Protein AF-A0A9E7DIJ6-F1 (afdb_monomer_lite)

Sequence (195 aa):
MSFNITNKAFNKEFGIIDEEKKKTKKWDKRKQKNILKNQIYDRLTRMLNDGMSTSRNDDKNDLSTTTINKIYSVTTYKTYKKQCYKFAEFLKENYPEIKKMQQVKTEHVNEYLKNLTNQDLSAYSISTSKSAIAKVLRTSSTNFIATAPRTRKSIKRSRYEAKRDKHISEELERKFSKITSSTGLRKKNGSCKRG

InterPro domains:
  IPR004107 Integrase, SAM-like, N-terminal [PF02899] (68-137)
  IPR010998 Integrase/recombinase, N-terminal [G3DSA:1.10.150.130] (63-165)
  IPR044068 Core-binding (CB) domain [PS51900] (63-141)

pLDDT: mean 80.99, std 13.46, range [38.56, 95.94]

Structure (mmCIF, N/CA/C/O backbone):
data_AF-A0A9E7DIJ6-F1
#
_entry.id   AF-A0A9E7DIJ6-F1
#
loop_
_atom_site.group_PDB
_atom_site.id
_atom_site.type_symbol
_atom_site.label_atom_id
_atom_site.label_alt_id
_atom_site.label_comp_id
_atom_site.label_asym_id
_atom_site.label_entity_id
_atom_site.label_seq_id
_atom_site.pdbx_PDB_ins_code
_atom_site.Cartn_x
_atom_site.Cartn_y
_atom_site.Cartn_z
_atom_site.occupancy
_atom_site.B_iso_or_equiv
_atom_site.auth_seq_id
_atom_site.auth_comp_id
_atom_site.auth_asym_id
_atom_site.auth_atom_id
_atom_site.pdbx_PDB_model_num
ATOM 1 N N . MET A 1 1 ? -1.860 53.106 46.448 1.00 38.56 1 MET A N 1
ATOM 2 C CA . MET A 1 1 ? -2.336 53.427 45.085 1.00 38.56 1 MET A CA 1
ATOM 3 C C . MET A 1 1 ? -2.898 52.156 44.466 1.00 38.56 1 MET A C 1
ATOM 5 O O . MET A 1 1 ? -2.130 51.253 44.163 1.00 38.56 1 MET A O 1
ATOM 9 N N . SER A 1 2 ? -4.222 52.036 44.364 1.00 43.66 2 SER A N 1
ATOM 10 C CA . SER A 1 2 ? -4.880 50.923 43.674 1.00 43.66 2 SER A CA 1
ATOM 11 C C . SER A 1 2 ? -4.839 51.183 42.168 1.00 43.66 2 SER A C 1
ATOM 13 O O . SER A 1 2 ? -5.468 52.111 41.664 1.00 43.66 2 SER A O 1
ATOM 15 N N . PHE A 1 3 ? -4.056 50.391 41.437 1.00 50.59 3 PHE A N 1
ATOM 16 C CA . PHE A 1 3 ? -4.069 50.431 39.979 1.00 50.59 3 PHE A CA 1
ATOM 17 C C . PHE A 1 3 ? -5.383 49.815 39.487 1.00 50.59 3 PHE A C 1
ATOM 19 O O . PHE A 1 3 ? -5.550 48.597 39.492 1.00 50.59 3 PHE A O 1
ATOM 26 N N . ASN A 1 4 ? -6.326 50.663 39.070 1.00 56.00 4 ASN A N 1
ATOM 27 C CA . ASN A 1 4 ? -7.521 50.242 38.342 1.00 56.00 4 ASN A CA 1
ATOM 28 C C . ASN A 1 4 ? -7.100 49.756 36.950 1.00 56.00 4 ASN A C 1
ATOM 30 O O . ASN A 1 4 ? -7.091 50.513 35.977 1.00 56.00 4 ASN A O 1
ATOM 34 N N . ILE A 1 5 ? -6.715 48.484 36.860 1.00 59.62 5 ILE A N 1
ATOM 35 C CA . ILE A 1 5 ? -6.498 47.804 35.586 1.00 59.62 5 ILE A CA 1
ATOM 36 C C . ILE A 1 5 ? -7.841 47.822 34.856 1.00 59.62 5 ILE A C 1
ATOM 38 O O . ILE A 1 5 ? -8.811 47.203 35.285 1.00 59.62 5 ILE A O 1
ATOM 42 N N . THR A 1 6 ? -7.925 48.604 33.779 1.00 61.97 6 THR A N 1
ATOM 43 C CA . THR A 1 6 ? -9.162 48.743 33.005 1.00 61.97 6 THR A CA 1
ATOM 44 C C . THR A 1 6 ? -9.673 47.365 32.561 1.00 61.97 6 THR A C 1
ATOM 46 O O . THR A 1 6 ? -8.942 46.595 31.933 1.00 61.97 6 THR A O 1
ATOM 49 N N . ASN A 1 7 ? -10.953 47.069 32.826 1.00 61.66 7 ASN A N 1
ATOM 50 C CA . ASN A 1 7 ? -11.629 45.816 32.435 1.00 61.66 7 ASN A CA 1
ATOM 51 C C . ASN A 1 7 ? -11.454 45.465 30.941 1.00 61.66 7 ASN A C 1
ATOM 53 O O . ASN A 1 7 ? -11.590 44.312 30.541 1.00 61.66 7 ASN A O 1
ATOM 57 N N . LYS A 1 8 ? -11.121 46.451 30.099 1.00 60.06 8 LYS A N 1
ATOM 58 C CA . LYS A 1 8 ? -10.874 46.294 28.661 1.00 60.06 8 LYS A CA 1
ATOM 59 C C . LYS A 1 8 ? -9.594 45.507 28.345 1.00 60.06 8 LYS A C 1
ATOM 61 O O . LYS A 1 8 ? -9.600 44.743 27.384 1.00 60.06 8 LYS A O 1
ATOM 66 N N . ALA A 1 9 ? -8.525 45.667 29.132 1.00 60.56 9 ALA A N 1
ATOM 67 C CA . ALA A 1 9 ? -7.277 44.915 28.955 1.00 60.56 9 ALA A CA 1
ATOM 68 C C . ALA A 1 9 ? -7.441 43.456 29.409 1.00 60.56 9 ALA A C 1
ATOM 70 O O . ALA A 1 9 ? -7.105 42.542 28.660 1.00 60.56 9 ALA A O 1
ATOM 71 N N . PHE A 1 10 ? -8.086 43.253 30.562 1.00 58.91 10 PHE A N 1
ATOM 72 C CA . PHE A 1 10 ? -8.423 41.931 31.095 1.00 58.91 10 PHE A CA 1
ATOM 73 C C . PHE A 1 10 ? -9.324 41.151 30.121 1.00 58.91 10 PHE A C 1
ATOM 75 O O . PHE A 1 10 ? -8.962 40.077 29.658 1.00 58.91 10 PHE A O 1
ATOM 82 N N . ASN A 1 11 ? -10.442 41.728 29.669 1.00 61.28 11 ASN A N 1
ATOM 83 C CA . ASN A 1 11 ? -11.338 41.054 28.719 1.00 61.28 11 ASN A CA 1
ATOM 84 C C . ASN A 1 11 ? -10.671 40.739 27.363 1.00 61.28 11 ASN A C 1
ATOM 86 O O . ASN A 1 11 ? -11.019 39.745 26.723 1.00 61.28 11 ASN A O 1
ATOM 90 N N . LYS A 1 12 ? -9.697 41.550 26.923 1.00 68.25 12 LYS A N 1
ATOM 91 C CA . LYS A 1 12 ? -8.927 41.302 25.695 1.00 68.25 12 LYS A CA 1
ATOM 92 C C . LYS A 1 12 ? -7.960 40.126 25.858 1.00 68.25 12 LYS A C 1
ATOM 94 O O . LYS A 1 12 ? -7.902 39.282 24.968 1.00 68.25 12 LYS A O 1
ATOM 99 N N . GLU A 1 13 ? -7.247 40.038 26.980 1.00 62.16 13 GLU A N 1
ATOM 100 C CA . GLU A 1 13 ? -6.365 38.902 27.286 1.00 62.16 13 GLU A CA 1
ATOM 101 C C . GLU A 1 13 ? -7.151 37.593 27.432 1.00 62.16 13 GLU A C 1
ATOM 103 O O . GLU A 1 13 ? -6.791 36.593 26.812 1.00 62.16 13 GLU A O 1
ATOM 108 N N . PHE A 1 14 ? -8.282 37.603 28.145 1.00 59.69 14 PHE A N 1
ATOM 109 C CA . PHE A 1 14 ? -9.160 36.430 28.253 1.00 59.69 14 PHE A CA 1
ATOM 110 C C . PHE A 1 14 ? -9.744 36.007 26.895 1.00 59.69 14 PHE A C 1
ATOM 112 O O . PHE A 1 14 ? -9.803 34.813 26.600 1.00 59.69 14 PHE A O 1
ATOM 119 N N . GLY A 1 15 ? -10.096 36.964 26.029 1.00 66.31 15 GLY A N 1
ATOM 120 C CA . GLY A 1 15 ? -10.539 36.687 24.660 1.00 66.31 15 GLY A CA 1
ATOM 121 C C . GLY A 1 15 ? -9.463 36.028 23.785 1.00 66.31 15 GLY A C 1
ATOM 122 O O . GLY A 1 15 ? -9.764 35.092 23.043 1.00 66.31 15 GLY A O 1
ATOM 123 N N . ILE A 1 16 ? -8.201 36.457 23.906 1.00 68.75 16 ILE A N 1
ATOM 124 C CA . ILE A 1 16 ? -7.055 35.848 23.205 1.00 68.75 16 ILE A CA 1
ATOM 125 C C . ILE A 1 16 ? -6.817 34.417 23.710 1.00 68.75 16 ILE A C 1
ATOM 127 O O . ILE A 1 16 ? -6.678 33.496 22.902 1.00 68.75 16 ILE A O 1
ATOM 131 N N . ILE A 1 17 ? -6.865 34.203 25.029 1.00 66.56 17 ILE A N 1
ATOM 132 C CA . ILE A 1 17 ? -6.726 32.878 25.653 1.00 66.56 17 ILE A CA 1
ATOM 133 C C . ILE A 1 17 ? -7.844 31.928 25.186 1.00 66.56 17 ILE A C 1
ATOM 135 O O . ILE A 1 17 ? -7.588 30.754 24.907 1.00 66.56 17 ILE A O 1
ATOM 139 N N . ASP A 1 18 ? -9.083 32.405 25.058 1.00 66.38 18 ASP A N 1
ATOM 140 C CA . ASP A 1 18 ? -10.209 31.602 24.570 1.00 66.38 18 ASP A CA 1
ATOM 141 C C . ASP A 1 18 ? -10.124 31.289 23.071 1.00 66.38 18 ASP A C 1
ATOM 143 O O . ASP A 1 18 ? -10.494 30.187 22.644 1.00 66.38 18 ASP A O 1
ATOM 147 N N . GLU A 1 19 ? -9.594 32.203 22.256 1.00 69.38 19 GLU A N 1
ATOM 148 C CA . GLU A 1 19 ? -9.277 31.922 20.856 1.00 69.38 19 GLU A CA 1
ATOM 149 C C . GLU A 1 19 ? -8.151 30.899 20.703 1.00 69.38 19 GLU A C 1
ATOM 151 O O . GLU A 1 19 ? -8.256 29.991 19.871 1.00 69.38 19 GLU A O 1
ATOM 156 N N . GLU A 1 20 ? -7.091 30.996 21.503 1.00 67.81 20 GLU A N 1
ATOM 157 C CA . GLU A 1 20 ? -6.005 30.018 21.525 1.00 67.81 20 GLU A CA 1
ATOM 158 C C . GLU A 1 20 ? -6.503 28.647 21.986 1.00 67.81 20 GLU A C 1
ATOM 160 O O . GLU A 1 20 ? -6.262 27.651 21.301 1.00 67.81 20 GLU A O 1
ATOM 165 N N . LYS A 1 21 ? -7.312 28.583 23.052 1.00 64.44 21 LYS A N 1
ATOM 166 C CA . LYS A 1 21 ? -7.988 27.353 23.506 1.00 64.44 21 LYS A CA 1
ATOM 167 C C . LYS A 1 21 ? -8.936 26.776 22.447 1.00 64.44 21 LYS A C 1
ATOM 169 O O . LYS A 1 21 ? -9.055 25.555 22.316 1.00 64.44 21 LYS A O 1
ATOM 174 N N . LYS A 1 22 ? -9.625 27.614 21.663 1.00 64.25 22 LYS A N 1
ATOM 175 C CA . LYS A 1 22 ? -10.449 27.169 20.520 1.00 64.25 22 LYS A CA 1
ATOM 176 C C . LYS A 1 22 ? -9.584 26.638 19.375 1.00 64.25 22 LYS A C 1
ATOM 178 O O . LYS A 1 22 ? -9.933 25.612 18.780 1.00 64.25 22 LYS A O 1
ATOM 183 N N . LYS A 1 23 ? -8.456 27.291 19.069 1.00 62.97 23 LYS A N 1
ATOM 184 C CA . LYS A 1 23 ? -7.484 26.841 18.059 1.00 62.97 23 LYS A CA 1
ATOM 185 C C . LYS A 1 23 ? -6.881 25.493 18.464 1.00 62.97 23 LYS A C 1
ATOM 187 O O . LYS A 1 23 ? -6.938 24.569 17.654 1.00 62.97 23 LYS A O 1
ATOM 192 N N . THR A 1 24 ? -6.406 25.320 19.698 1.00 65.56 24 THR A N 1
ATOM 193 C CA . THR A 1 24 ? -5.853 24.043 20.197 1.00 65.56 24 THR A CA 1
ATOM 194 C C . THR A 1 24 ? -6.893 22.921 20.170 1.00 65.56 24 THR A C 1
ATOM 196 O O . THR A 1 24 ? -6.657 21.903 19.519 1.00 65.56 24 THR A O 1
ATOM 199 N N . LYS A 1 25 ? -8.116 23.148 20.676 1.00 63.50 25 LYS A N 1
ATOM 200 C CA . LYS A 1 25 ? -9.231 22.179 20.565 1.00 63.50 25 LYS A CA 1
ATOM 201 C C . LYS A 1 25 ? -9.551 21.783 19.114 1.00 63.50 25 LYS A C 1
ATOM 203 O O . LYS A 1 25 ? -9.932 20.639 18.853 1.00 63.50 25 LYS A O 1
ATOM 208 N N . LYS A 1 26 ? -9.413 22.700 18.146 1.00 62.72 26 LYS A N 1
ATOM 209 C CA . LYS A 1 26 ? -9.588 22.417 16.706 1.00 62.72 26 LYS A CA 1
ATOM 210 C C . LYS A 1 26 ? -8.468 21.523 16.161 1.00 62.72 26 LYS A C 1
ATOM 212 O O . LYS A 1 26 ? -8.755 20.615 15.374 1.00 62.72 26 LYS A O 1
ATOM 217 N N . TRP A 1 27 ? -7.221 21.746 16.574 1.00 60.34 27 TRP A N 1
ATOM 218 C CA . TRP A 1 27 ? -6.082 20.886 16.233 1.00 60.34 27 TRP A CA 1
ATOM 219 C C . TRP A 1 27 ? -6.214 19.492 16.857 1.00 60.34 27 TRP A C 1
ATOM 221 O O . TRP A 1 27 ? -6.027 18.501 16.150 1.00 60.34 27 TRP A O 1
ATOM 231 N N . ASP A 1 28 ? -6.663 19.395 18.108 1.00 62.38 28 ASP A N 1
ATOM 232 C 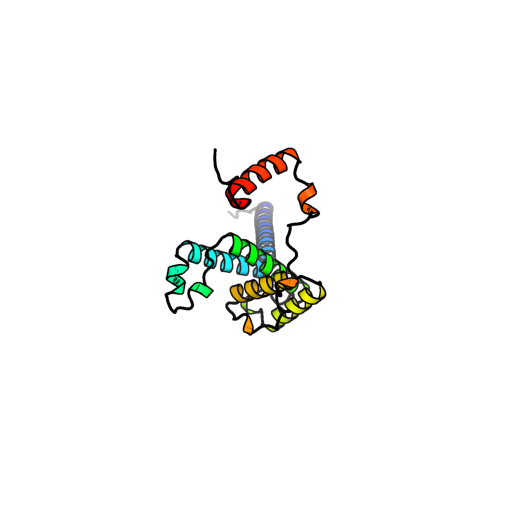CA . ASP A 1 28 ? -6.880 18.120 18.802 1.00 62.38 28 ASP A CA 1
ATOM 233 C C . ASP A 1 28 ? -7.997 17.288 18.162 1.00 62.38 28 ASP A C 1
ATOM 235 O O . ASP A 1 28 ? -7.819 16.094 17.903 1.00 62.38 28 ASP A O 1
ATOM 239 N N . LYS A 1 29 ? -9.120 17.918 17.783 1.00 61.81 29 LYS A N 1
ATOM 240 C CA . LYS A 1 29 ? -10.191 17.253 17.015 1.00 61.81 29 LYS A CA 1
ATOM 241 C C . LYS A 1 29 ? -9.702 16.744 15.653 1.00 61.81 29 LYS A C 1
ATOM 243 O O . LYS A 1 29 ? -10.083 15.652 15.231 1.00 61.81 29 LYS A O 1
ATOM 248 N N . ARG A 1 30 ? -8.840 17.495 14.955 1.00 60.75 30 ARG A N 1
ATOM 249 C CA . ARG A 1 30 ? -8.224 17.053 13.686 1.00 60.75 30 ARG A CA 1
ATOM 250 C C . ARG A 1 30 ? -7.257 15.885 13.893 1.00 60.75 30 ARG A C 1
ATOM 252 O O . ARG A 1 30 ? -7.263 14.953 13.091 1.00 60.75 30 ARG A O 1
ATOM 259 N N . LYS A 1 31 ? -6.479 15.906 14.978 1.00 60.25 31 LYS A N 1
ATOM 260 C CA . LYS A 1 31 ? -5.541 14.841 15.364 1.00 60.25 31 LYS A CA 1
ATOM 261 C C . LYS A 1 31 ? -6.282 13.538 15.693 1.00 60.25 31 LYS A C 1
ATOM 263 O O . LYS A 1 31 ? -5.876 12.476 15.230 1.00 60.25 31 LYS A O 1
ATOM 268 N N . GLN A 1 32 ? -7.428 13.638 16.373 1.00 57.72 32 GLN A N 1
ATOM 269 C CA . GLN A 1 32 ? -8.336 12.521 16.670 1.00 57.72 32 GLN A CA 1
ATOM 270 C C . GLN A 1 32 ? -8.981 11.901 15.411 1.00 57.72 32 GLN A C 1
ATOM 272 O O . GLN A 1 32 ? -9.189 10.692 15.346 1.00 57.72 32 GLN A O 1
ATOM 277 N N . LYS A 1 33 ? -9.258 12.700 14.371 1.00 59.22 33 LYS A N 1
ATOM 278 C CA . LYS A 1 33 ? -9.918 12.237 13.133 1.00 59.22 33 LYS A CA 1
ATOM 279 C C . LYS A 1 33 ? -9.047 11.311 12.266 1.00 59.22 33 LYS A C 1
ATOM 281 O O . LYS A 1 33 ? -9.590 10.549 11.472 1.00 59.22 33 LYS A O 1
ATOM 286 N N . ASN A 1 34 ? -7.721 11.359 12.420 1.00 62.34 34 ASN A N 1
ATOM 287 C CA . ASN A 1 34 ? -6.761 10.622 11.586 1.00 62.34 34 ASN A CA 1
ATOM 288 C C . ASN A 1 34 ? -5.916 9.601 12.367 1.00 62.34 34 ASN A C 1
ATOM 290 O O . ASN A 1 34 ? -4.888 9.161 11.856 1.00 62.34 34 ASN A O 1
ATOM 294 N N . ILE A 1 35 ? -6.330 9.201 13.576 1.00 81.19 35 ILE A N 1
ATOM 295 C CA . ILE A 1 35 ? -5.520 8.330 14.448 1.00 81.19 35 ILE A CA 1
ATOM 296 C C . ILE A 1 35 ? -5.099 7.050 13.716 1.00 81.19 35 ILE A C 1
ATOM 298 O O . ILE A 1 35 ? -3.908 6.756 13.647 1.00 81.19 35 ILE A O 1
ATOM 302 N N . LEU A 1 36 ? -6.043 6.334 13.097 1.00 86.81 36 LEU A N 1
ATOM 303 C CA . LEU A 1 36 ? -5.749 5.045 12.470 1.00 86.81 36 LEU A CA 1
ATOM 304 C C . LEU A 1 36 ? -4.834 5.175 11.239 1.00 86.81 36 LEU A C 1
ATOM 306 O O . LEU A 1 36 ? -3.840 4.462 11.123 1.00 86.81 36 LEU A O 1
ATOM 310 N N . LYS A 1 37 ? -5.121 6.123 10.334 1.00 90.12 37 LYS A N 1
ATOM 311 C CA . LYS A 1 37 ? -4.296 6.363 9.134 1.00 90.12 37 LYS A CA 1
ATOM 312 C C . LYS A 1 37 ? -2.879 6.821 9.488 1.00 90.12 37 LYS A C 1
ATOM 314 O O . LYS A 1 37 ? -1.931 6.398 8.824 1.00 90.12 37 LYS A O 1
ATOM 319 N N . ASN A 1 38 ? -2.738 7.646 10.526 1.00 89.56 38 ASN A N 1
ATOM 320 C CA . ASN A 1 38 ? -1.442 8.114 11.011 1.00 89.56 38 ASN A CA 1
ATOM 321 C C . ASN A 1 38 ? -0.651 6.968 11.650 1.00 89.56 38 ASN A C 1
ATOM 323 O O . ASN A 1 38 ? 0.496 6.758 11.281 1.00 89.56 38 ASN A O 1
ATOM 327 N N . GLN A 1 39 ? -1.279 6.142 12.495 1.00 91.44 39 GLN A N 1
ATOM 328 C CA . GLN A 1 39 ? -0.623 4.963 13.077 1.00 91.44 39 GLN A CA 1
ATOM 329 C C . GLN A 1 39 ? -0.132 3.979 12.003 1.00 91.44 39 GLN A C 1
ATOM 331 O O . GLN A 1 39 ? 0.992 3.479 12.077 1.00 91.44 39 GLN A O 1
ATOM 336 N N . ILE A 1 40 ? -0.946 3.738 10.970 1.00 92.75 40 ILE A N 1
ATOM 337 C CA . ILE A 1 40 ? -0.561 2.917 9.814 1.00 92.75 40 ILE A CA 1
ATOM 338 C C . ILE A 1 40 ? 0.628 3.547 9.080 1.00 92.75 40 ILE A C 1
ATOM 340 O O . ILE A 1 40 ? 1.567 2.839 8.713 1.00 92.75 40 ILE A O 1
ATOM 344 N N . TYR A 1 41 ? 0.591 4.864 8.854 1.00 93.25 41 TYR A N 1
ATOM 345 C CA . TYR A 1 41 ? 1.669 5.597 8.196 1.00 93.25 41 TYR A CA 1
ATOM 346 C C . TYR A 1 41 ? 2.978 5.496 8.978 1.00 93.25 41 TYR A C 1
ATOM 348 O O . TYR A 1 41 ? 3.991 5.117 8.393 1.00 93.25 41 TYR A O 1
ATOM 356 N N . ASP A 1 42 ? 2.950 5.765 10.280 1.00 92.88 42 ASP A N 1
ATOM 357 C CA . ASP A 1 42 ? 4.128 5.724 11.143 1.00 92.88 42 ASP A CA 1
ATOM 358 C C . ASP A 1 42 ? 4.731 4.321 11.162 1.00 92.88 42 ASP A C 1
ATOM 360 O O . ASP A 1 42 ? 5.936 4.155 10.971 1.00 92.88 42 ASP A O 1
ATOM 364 N N . ARG A 1 43 ? 3.892 3.285 11.303 1.00 93.31 43 ARG A N 1
ATOM 365 C CA . ARG A 1 43 ? 4.350 1.892 11.289 1.00 93.31 43 ARG A CA 1
ATOM 366 C C . ARG A 1 43 ? 4.976 1.525 9.946 1.00 93.31 43 ARG A C 1
ATOM 368 O O . ARG A 1 43 ? 6.103 1.047 9.932 1.00 93.31 43 ARG A O 1
ATOM 375 N N . LEU A 1 44 ? 4.295 1.767 8.825 1.00 94.06 44 LEU A N 1
ATOM 376 C CA . LEU A 1 44 ? 4.831 1.443 7.497 1.00 94.06 44 LEU A CA 1
ATOM 377 C C . LEU A 1 44 ? 6.111 2.221 7.173 1.00 94.06 44 LEU A C 1
ATOM 379 O O . LEU A 1 44 ? 6.985 1.689 6.494 1.00 94.06 44 LEU A O 1
ATOM 383 N N . THR A 1 45 ? 6.215 3.467 7.636 1.00 94.62 45 THR A N 1
ATOM 384 C CA . THR A 1 45 ? 7.387 4.318 7.398 1.00 94.62 45 THR A CA 1
ATOM 385 C C . THR A 1 45 ? 8.583 3.838 8.216 1.00 94.62 45 THR A C 1
ATOM 387 O O . THR A 1 45 ? 9.669 3.727 7.660 1.00 94.62 45 THR A O 1
ATOM 390 N N . ARG A 1 46 ? 8.383 3.433 9.479 1.00 94.00 46 ARG A N 1
ATOM 391 C CA . ARG A 1 46 ? 9.429 2.766 10.277 1.00 94.00 46 ARG A CA 1
ATOM 392 C C . ARG A 1 46 ? 9.930 1.498 9.590 1.00 94.00 46 ARG A C 1
ATOM 394 O O . ARG A 1 46 ? 11.114 1.392 9.314 1.00 94.00 46 ARG A O 1
ATOM 401 N N . MET A 1 47 ? 9.018 0.615 9.173 1.00 93.88 47 MET A N 1
ATOM 402 C CA . MET A 1 47 ? 9.387 -0.621 8.467 1.00 93.88 47 MET A CA 1
ATOM 403 C C . MET A 1 47 ? 10.147 -0.360 7.160 1.00 93.88 47 MET A C 1
ATOM 405 O O . MET A 1 47 ? 10.979 -1.176 6.763 1.00 93.88 47 MET A O 1
ATOM 409 N N . LEU A 1 48 ? 9.823 0.729 6.45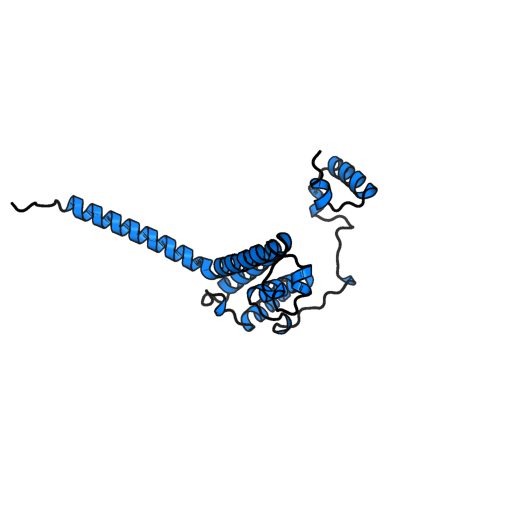4 1.00 95.00 48 LEU A N 1
ATOM 410 C CA . LEU A 1 48 ? 10.549 1.137 5.254 1.00 95.00 48 LEU A CA 1
ATOM 411 C C . LEU A 1 48 ? 11.959 1.608 5.610 1.00 95.00 48 LEU A C 1
ATOM 413 O O . LEU A 1 48 ? 12.902 1.158 4.979 1.00 95.00 48 LEU A O 1
ATOM 417 N N . ASN A 1 49 ? 12.110 2.470 6.612 1.00 93.50 49 ASN A N 1
ATOM 418 C CA . ASN A 1 49 ? 13.422 2.962 7.032 1.00 93.50 49 ASN A CA 1
ATOM 419 C C . ASN A 1 49 ? 14.321 1.807 7.502 1.00 93.50 49 ASN A C 1
ATOM 421 O O . ASN A 1 49 ? 15.444 1.683 7.023 1.00 93.50 49 ASN A O 1
ATOM 425 N N . ASP A 1 50 ? 13.781 0.904 8.326 1.00 91.25 50 ASP A N 1
ATOM 426 C CA . ASP A 1 50 ? 14.483 -0.285 8.826 1.00 91.25 50 ASP A CA 1
ATOM 427 C C . ASP A 1 50 ? 14.851 -1.267 7.700 1.00 91.25 50 ASP A C 1
ATOM 429 O O . ASP A 1 50 ? 15.855 -1.972 7.764 1.00 91.25 50 ASP A O 1
ATOM 433 N N . GLY A 1 51 ? 14.017 -1.347 6.659 1.00 90.19 51 GLY A N 1
ATOM 434 C CA . GLY A 1 51 ? 14.272 -2.188 5.491 1.00 90.19 51 GLY A CA 1
ATOM 435 C C . GLY A 1 51 ? 15.192 -1.546 4.454 1.00 90.19 51 GLY A C 1
ATOM 436 O O . GLY A 1 51 ? 15.764 -2.258 3.644 1.00 90.19 51 GLY A O 1
ATOM 437 N N . MET A 1 52 ? 15.334 -0.221 4.438 1.00 90.44 52 MET A N 1
ATOM 438 C CA . MET A 1 52 ? 16.249 0.477 3.527 1.00 90.44 52 MET A CA 1
ATOM 439 C C . MET A 1 52 ? 17.676 0.536 4.079 1.00 90.44 52 MET A C 1
ATOM 441 O O . MET A 1 52 ? 18.608 0.699 3.298 1.00 90.44 52 MET A O 1
ATOM 445 N N . SER A 1 53 ? 17.855 0.386 5.395 1.00 86.88 53 SER A N 1
ATOM 446 C CA . SER A 1 53 ? 19.171 0.322 6.040 1.00 86.88 53 SER A CA 1
ATOM 447 C C . SER A 1 53 ? 19.837 -1.053 5.953 1.00 86.88 53 SER A C 1
ATOM 449 O O . SER A 1 53 ? 21.016 -1.174 6.266 1.00 86.88 53 SER A O 1
ATOM 451 N N . THR A 1 54 ? 19.102 -2.091 5.544 1.00 86.00 54 THR A N 1
ATOM 452 C CA . THR A 1 54 ? 19.578 -3.480 5.556 1.00 86.00 54 THR A CA 1
ATOM 453 C C . THR A 1 54 ? 19.282 -4.200 4.245 1.00 86.00 54 THR A C 1
ATOM 455 O O . THR A 1 54 ? 18.312 -3.908 3.542 1.00 86.00 54 THR A O 1
ATOM 458 N N . SER A 1 55 ? 20.137 -5.160 3.894 1.00 85.88 55 SER A N 1
ATOM 459 C CA . SER A 1 55 ? 19.930 -6.013 2.727 1.00 85.88 55 SER A CA 1
ATOM 460 C C . SER A 1 55 ? 18.882 -7.079 3.032 1.00 85.88 55 SER A C 1
ATOM 462 O O . SER A 1 55 ? 18.917 -7.767 4.050 1.00 85.88 55 SER A O 1
ATOM 464 N N . ARG A 1 56 ? 17.950 -7.267 2.092 1.00 85.00 56 ARG A N 1
ATOM 465 C CA . ARG A 1 56 ? 16.927 -8.315 2.190 1.00 85.00 56 ARG A CA 1
ATOM 466 C C . ARG A 1 56 ? 17.525 -9.721 2.225 1.00 85.00 56 ARG A C 1
ATOM 468 O O . ARG A 1 56 ? 16.879 -10.625 2.746 1.00 85.00 56 ARG A O 1
ATOM 475 N N . ASN A 1 57 ? 18.657 -9.927 1.559 1.00 85.31 57 ASN A N 1
ATOM 476 C CA . ASN A 1 57 ? 19.258 -11.254 1.466 1.00 85.31 57 ASN A CA 1
ATOM 477 C C . ASN A 1 57 ? 19.830 -11.671 2.820 1.00 85.31 57 ASN A C 1
ATOM 479 O O . ASN A 1 57 ? 19.585 -12.790 3.250 1.00 85.31 57 ASN A O 1
ATOM 483 N N . ASP A 1 58 ? 20.472 -10.738 3.508 1.00 84.44 58 ASP A N 1
ATOM 484 C CA . ASP A 1 58 ? 21.083 -10.952 4.815 1.00 84.44 58 ASP A CA 1
ATOM 485 C C . ASP A 1 58 ? 19.983 -11.286 5.836 1.00 84.44 58 ASP A C 1
ATOM 487 O O . ASP A 1 58 ? 19.980 -12.360 6.431 1.00 84.44 58 ASP A O 1
ATOM 491 N N . ASP A 1 59 ? 18.927 -10.467 5.878 1.00 84.12 59 ASP A N 1
ATOM 492 C CA . ASP A 1 59 ? 17.775 -10.670 6.769 1.00 84.12 59 ASP A CA 1
ATOM 493 C C . ASP A 1 59 ? 16.960 -11.949 6.492 1.00 84.12 59 ASP A C 1
ATOM 495 O O . ASP A 1 59 ? 16.114 -12.323 7.303 1.00 84.12 59 ASP A O 1
ATOM 499 N N . LYS A 1 60 ? 17.107 -12.570 5.314 1.00 82.25 60 LYS A N 1
ATOM 500 C CA . LYS A 1 60 ? 16.461 -13.857 5.003 1.00 82.25 60 LYS A CA 1
ATOM 501 C C . LYS A 1 60 ? 17.241 -15.041 5.561 1.00 82.25 60 LYS A C 1
ATOM 503 O O . LYS A 1 60 ? 16.630 -16.079 5.800 1.00 82.25 60 LYS A O 1
ATOM 508 N N . ASN A 1 61 ? 18.559 -14.901 5.646 1.00 80.44 61 ASN A N 1
ATOM 509 C CA . ASN A 1 61 ? 19.457 -15.955 6.098 1.00 80.44 61 ASN A CA 1
ATOM 510 C C . ASN A 1 61 ? 19.499 -16.005 7.625 1.00 80.44 61 ASN A C 1
ATOM 512 O O . ASN A 1 61 ? 19.636 -17.082 8.199 1.00 80.44 61 ASN A O 1
ATOM 516 N N . ASP A 1 62 ? 19.283 -14.863 8.275 1.00 75.88 62 ASP A N 1
ATOM 517 C CA . ASP A 1 62 ? 18.987 -14.827 9.696 1.00 75.88 62 ASP A CA 1
ATOM 518 C C . ASP A 1 62 ? 17.620 -15.483 9.928 1.00 75.88 62 ASP A C 1
ATOM 520 O O . ASP A 1 62 ? 16.586 -14.964 9.508 1.00 75.88 62 ASP A O 1
ATOM 524 N N . LEU A 1 63 ? 17.593 -16.614 10.642 1.00 63.41 63 LEU A N 1
ATOM 525 C CA . LEU A 1 63 ? 16.391 -17.392 11.014 1.00 63.41 63 LEU A CA 1
ATOM 526 C C . LEU A 1 63 ? 15.338 -16.597 11.828 1.00 63.41 63 LEU A C 1
ATOM 528 O O . LEU A 1 63 ? 14.320 -17.130 12.268 1.00 63.41 63 LEU A O 1
ATOM 532 N N . SER A 1 64 ? 15.599 -15.313 12.049 1.00 58.91 64 SER A N 1
ATOM 533 C CA . SER A 1 64 ? 14.793 -14.360 12.782 1.00 58.91 64 SER A CA 1
ATOM 534 C C . SER A 1 64 ? 13.610 -13.841 11.951 1.00 58.91 64 SER A C 1
ATOM 536 O O . SER A 1 64 ? 13.692 -13.570 10.753 1.00 58.91 64 SER A O 1
ATOM 538 N N . THR A 1 65 ? 12.507 -13.557 12.646 1.00 62.56 65 THR A N 1
ATOM 539 C CA . THR A 1 65 ? 11.296 -12.808 12.236 1.00 62.56 65 THR A CA 1
ATOM 540 C C . THR A 1 65 ? 11.584 -11.394 11.658 1.00 62.56 65 THR A C 1
ATOM 542 O O . THR A 1 65 ? 10.673 -10.589 11.446 1.00 62.56 65 THR A O 1
ATOM 545 N N . THR A 1 66 ? 12.841 -11.054 11.361 1.00 68.06 66 THR A N 1
ATOM 546 C CA . THR A 1 66 ? 13.326 -9.754 10.879 1.00 68.06 66 THR A CA 1
ATOM 547 C C . THR A 1 66 ? 12.596 -9.291 9.617 1.00 68.06 66 THR A C 1
ATOM 549 O O . THR A 1 66 ? 12.148 -8.143 9.538 1.00 68.06 66 THR A O 1
ATOM 552 N N . THR A 1 67 ? 12.358 -10.192 8.658 1.00 77.50 67 THR A N 1
ATOM 553 C CA . THR A 1 67 ? 11.694 -9.830 7.392 1.00 77.50 67 THR A CA 1
ATOM 554 C C . THR A 1 67 ? 10.237 -9.401 7.572 1.00 77.50 67 THR A C 1
ATOM 556 O O . THR A 1 67 ? 9.722 -8.601 6.782 1.00 77.50 67 THR A O 1
ATOM 559 N N . ILE A 1 68 ? 9.547 -9.876 8.618 1.00 83.12 68 ILE A N 1
ATOM 560 C CA . ILE A 1 68 ? 8.161 -9.488 8.920 1.00 83.12 68 ILE A CA 1
ATOM 561 C C . ILE A 1 68 ? 8.103 -8.014 9.324 1.00 83.12 68 ILE A C 1
ATOM 563 O O . ILE A 1 68 ? 7.177 -7.315 8.904 1.00 83.12 68 ILE A O 1
ATOM 567 N N . ASN A 1 69 ? 9.131 -7.506 9.997 1.00 87.50 69 ASN A N 1
ATOM 568 C CA . ASN A 1 69 ? 9.180 -6.132 10.489 1.00 87.50 69 ASN A CA 1
ATOM 569 C C . ASN A 1 69 ? 9.770 -5.118 9.496 1.00 87.50 69 ASN A C 1
ATOM 571 O O . ASN A 1 69 ? 9.766 -3.931 9.793 1.00 87.50 69 ASN A O 1
ATOM 575 N N . LYS A 1 70 ? 10.194 -5.543 8.299 1.00 91.38 70 LYS A N 1
ATOM 576 C CA . LYS A 1 70 ? 10.859 -4.667 7.319 1.00 91.38 70 LYS A CA 1
ATOM 577 C C . LYS A 1 70 ? 10.148 -4.599 5.964 1.00 91.38 70 LYS A C 1
ATOM 579 O O . LYS A 1 70 ? 9.422 -5.521 5.559 1.00 91.38 70 LYS A O 1
ATOM 584 N N . ILE A 1 71 ? 10.345 -3.485 5.255 1.00 93.12 71 ILE A N 1
ATOM 585 C CA . ILE A 1 71 ? 9.939 -3.255 3.862 1.00 93.12 71 ILE A CA 1
ATOM 586 C C . ILE A 1 71 ? 11.144 -2.716 3.083 1.00 93.12 71 ILE A C 1
ATOM 588 O O . ILE A 1 71 ? 11.549 -1.580 3.262 1.00 93.12 71 ILE A O 1
ATOM 592 N N . TYR A 1 72 ? 11.648 -3.503 2.137 1.00 92.06 72 TYR A N 1
ATOM 593 C CA . TYR A 1 72 ? 12.875 -3.198 1.380 1.00 92.06 72 TYR A CA 1
ATOM 594 C C . TYR A 1 72 ? 12.642 -2.398 0.091 1.00 92.06 72 TYR A C 1
ATOM 596 O O . TYR A 1 72 ? 13.499 -2.334 -0.785 1.00 92.06 72 TYR A O 1
ATOM 604 N N . SER A 1 73 ? 11.425 -1.900 -0.136 1.00 92.62 73 SER A N 1
ATOM 605 C CA . SER A 1 73 ? 11.100 -1.257 -1.406 1.00 92.62 73 SER A CA 1
ATOM 606 C C . SER A 1 73 ? 10.026 -0.196 -1.273 1.00 92.62 73 SER A C 1
ATOM 608 O O . SER A 1 73 ? 8.900 -0.461 -0.842 1.00 92.62 73 SER A O 1
ATOM 610 N N . VAL A 1 74 ? 10.346 0.990 -1.788 1.00 93.12 74 VAL A N 1
ATOM 611 C CA . VAL A 1 74 ? 9.438 2.139 -1.855 1.00 93.12 74 VAL A CA 1
ATOM 612 C C . VAL A 1 74 ? 8.158 1.812 -2.633 1.00 93.12 74 VAL A C 1
ATOM 614 O O . VAL A 1 74 ? 7.076 2.279 -2.278 1.00 93.12 74 VAL A O 1
ATOM 617 N N . THR A 1 75 ? 8.226 0.987 -3.684 1.00 92.69 75 THR A N 1
ATOM 618 C CA . THR A 1 75 ? 7.026 0.602 -4.451 1.00 92.69 75 THR A CA 1
ATOM 619 C C . THR A 1 75 ? 6.104 -0.309 -3.642 1.00 92.69 75 THR A C 1
ATOM 621 O O . THR A 1 75 ? 4.880 -0.159 -3.704 1.00 92.69 75 THR A O 1
ATOM 624 N N . THR A 1 76 ? 6.681 -1.209 -2.842 1.00 94.06 76 THR A N 1
ATOM 625 C CA . THR A 1 76 ? 5.928 -2.081 -1.929 1.00 94.06 76 THR A CA 1
ATOM 626 C C . THR A 1 76 ? 5.270 -1.247 -0.835 1.00 94.06 76 THR A C 1
ATOM 628 O O . THR A 1 76 ? 4.065 -1.367 -0.628 1.00 94.06 76 THR A O 1
ATOM 631 N N . TYR A 1 77 ? 6.015 -0.314 -0.233 1.00 95.62 77 TYR A N 1
ATOM 632 C CA . TYR A 1 77 ? 5.485 0.652 0.732 1.00 95.62 77 TYR A CA 1
ATOM 633 C C . TYR A 1 77 ? 4.287 1.432 0.172 1.00 95.62 77 TYR A C 1
ATOM 635 O O . TYR A 1 77 ? 3.221 1.445 0.785 1.00 95.62 77 TYR A O 1
ATOM 643 N N . LYS A 1 78 ? 4.419 2.027 -1.023 1.00 95.75 78 LYS A N 1
ATOM 644 C CA . LYS A 1 78 ? 3.335 2.797 -1.662 1.00 95.75 78 LYS A CA 1
ATOM 645 C C . LYS A 1 78 ? 2.082 1.946 -1.877 1.00 95.75 78 LYS A C 1
ATOM 647 O O . LYS A 1 78 ? 0.970 2.404 -1.617 1.00 95.75 78 LYS A O 1
ATOM 652 N N . THR A 1 79 ? 2.266 0.704 -2.323 1.00 95.75 79 THR A N 1
ATOM 653 C CA . THR A 1 79 ? 1.163 -0.238 -2.547 1.00 95.75 79 THR A CA 1
ATOM 654 C C . THR A 1 79 ? 0.467 -0.576 -1.232 1.00 95.75 79 THR A C 1
ATOM 656 O O . THR A 1 79 ? -0.754 -0.464 -1.140 1.00 95.75 79 THR A O 1
ATOM 659 N N . TYR A 1 80 ? 1.231 -0.928 -0.198 1.00 95.94 80 TYR A N 1
ATOM 660 C CA . TYR A 1 80 ? 0.683 -1.310 1.103 1.00 95.94 80 TYR A CA 1
ATOM 661 C C . TYR A 1 80 ? -0.010 -0.139 1.792 1.00 95.94 80 TYR A C 1
ATOM 663 O O . TYR A 1 80 ? -1.131 -0.305 2.268 1.00 95.94 80 TYR A O 1
ATOM 671 N N . LYS A 1 81 ? 0.581 1.061 1.747 1.00 95.62 81 LYS A N 1
ATOM 672 C CA . LYS A 1 81 ? -0.033 2.298 2.243 1.00 95.62 81 LYS A CA 1
ATOM 673 C C . LYS A 1 81 ? -1.411 2.518 1.625 1.00 95.62 81 LYS A C 1
ATOM 675 O O . LYS A 1 81 ? -2.376 2.728 2.351 1.00 95.62 81 LYS A O 1
ATOM 680 N N . LYS A 1 82 ? -1.523 2.401 0.296 1.00 95.81 82 LYS A N 1
ATOM 681 C CA . LYS A 1 82 ? -2.800 2.567 -0.413 1.00 95.81 82 LYS A CA 1
ATOM 682 C C . LYS A 1 82 ? -3.849 1.552 0.045 1.00 95.81 82 LYS A C 1
ATOM 684 O O . LYS A 1 82 ? -4.977 1.948 0.315 1.00 95.81 82 LYS A O 1
ATOM 689 N N . GLN A 1 83 ? -3.494 0.269 0.150 1.00 95.94 83 GLN A N 1
ATOM 690 C CA . GLN A 1 83 ? -4.459 -0.754 0.573 1.00 95.94 83 GLN A CA 1
ATOM 691 C C . GLN A 1 83 ? -4.891 -0.584 2.031 1.00 95.94 83 GLN A C 1
ATOM 693 O O . GLN A 1 83 ? -6.073 -0.703 2.340 1.00 95.94 83 GLN A O 1
ATOM 698 N N . CYS A 1 84 ? -3.959 -0.241 2.920 1.00 95.06 84 CYS A N 1
ATOM 699 C CA . CYS A 1 84 ? -4.279 -0.020 4.327 1.00 95.06 84 CYS A CA 1
ATOM 700 C C . CYS A 1 84 ? -5.124 1.243 4.533 1.00 95.06 84 CYS A C 1
ATOM 702 O O . CYS A 1 84 ? -5.940 1.291 5.444 1.00 95.06 84 CYS A O 1
ATOM 704 N N . TYR A 1 85 ? -4.969 2.260 3.682 1.00 94.19 85 TYR A N 1
ATOM 705 C CA . TYR A 1 85 ? -5.804 3.461 3.738 1.00 94.19 85 TYR A CA 1
ATOM 706 C C . TYR A 1 85 ? -7.244 3.186 3.322 1.00 94.19 85 TYR A C 1
ATOM 708 O O . TYR A 1 85 ? -8.144 3.669 4.000 1.00 94.19 85 TYR A O 1
ATOM 716 N N . LYS A 1 86 ? -7.453 2.368 2.283 1.00 94.25 86 LYS A N 1
ATOM 717 C CA . LYS A 1 86 ? -8.793 1.893 1.911 1.00 94.25 86 LYS A CA 1
ATOM 718 C C . LYS A 1 86 ? -9.450 1.113 3.048 1.00 94.25 86 LYS A C 1
ATOM 720 O O . LYS A 1 86 ? -10.606 1.342 3.369 1.00 94.25 86 LYS A O 1
ATOM 725 N N . PHE A 1 87 ? -8.683 0.244 3.704 1.00 94.56 87 PHE A N 1
ATOM 726 C CA . PHE A 1 87 ? -9.164 -0.480 4.876 1.00 94.56 87 PHE A CA 1
ATOM 727 C C . PHE A 1 87 ? -9.521 0.460 6.039 1.00 94.56 87 PHE A C 1
ATOM 729 O O . PHE A 1 87 ? -10.569 0.311 6.654 1.00 94.56 87 PHE A O 1
ATOM 736 N N . ALA A 1 88 ? -8.692 1.469 6.314 1.00 92.75 88 ALA A N 1
ATOM 737 C CA . ALA A 1 88 ? -8.978 2.459 7.351 1.00 92.75 88 ALA A CA 1
ATOM 738 C C . ALA A 1 88 ? -10.210 3.328 7.032 1.00 92.75 88 ALA A C 1
ATOM 740 O O . ALA A 1 88 ? -10.892 3.770 7.952 1.00 92.75 88 ALA A O 1
ATOM 741 N N . GLU A 1 89 ? -10.489 3.594 5.754 1.00 92.00 89 GLU A N 1
ATOM 742 C CA . GLU A 1 89 ? -11.724 4.259 5.315 1.00 92.00 89 GLU A CA 1
ATOM 743 C C . GLU A 1 89 ? -12.942 3.372 5.560 1.00 92.00 89 GLU A C 1
ATOM 745 O O . GLU A 1 89 ? -13.877 3.817 6.216 1.00 92.00 89 GLU A O 1
ATOM 750 N N . PHE A 1 90 ? -12.870 2.099 5.167 1.00 92.94 90 PHE A N 1
ATOM 751 C CA . PHE A 1 90 ? -13.926 1.125 5.436 1.00 92.94 90 PHE A CA 1
ATOM 752 C C . PHE A 1 90 ? -14.234 0.981 6.934 1.00 92.94 90 PHE A C 1
ATOM 754 O O . PHE A 1 90 ? -15.397 0.993 7.331 1.00 92.94 90 PHE A O 1
ATOM 761 N N . LEU A 1 91 ? -13.205 0.885 7.784 1.00 92.06 91 LEU A N 1
ATOM 762 C CA . LEU A 1 91 ? -13.400 0.815 9.236 1.00 92.06 91 LEU A CA 1
ATOM 763 C C . LEU A 1 91 ? -14.067 2.074 9.782 1.00 92.06 91 LEU A C 1
ATOM 765 O O . LEU A 1 91 ? -14.912 1.987 10.658 1.00 92.06 91 LEU A O 1
ATOM 769 N N . LYS A 1 92 ? -13.714 3.245 9.253 1.00 89.62 92 LYS A N 1
ATOM 770 C CA . LYS A 1 92 ? -14.308 4.508 9.688 1.00 89.62 92 LYS A CA 1
ATOM 771 C C . LYS A 1 92 ? -15.795 4.612 9.329 1.00 89.62 92 LYS A C 1
ATOM 773 O O . LYS A 1 92 ? -16.524 5.292 10.043 1.00 89.62 92 LYS A O 1
ATOM 778 N N . GLU A 1 93 ? -16.215 3.997 8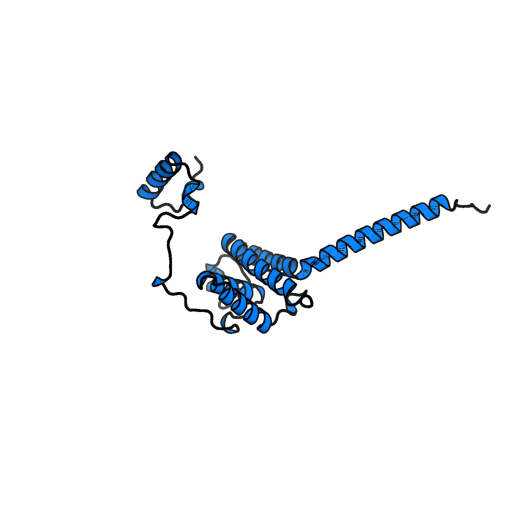.226 1.00 90.38 93 GLU A N 1
ATOM 779 C CA . GLU A 1 93 ? -17.609 3.997 7.768 1.00 90.38 93 GLU A CA 1
ATOM 780 C C . GLU A 1 93 ? -18.480 3.005 8.546 1.00 90.38 93 GLU A C 1
ATOM 782 O O . GLU A 1 93 ? -19.600 3.351 8.901 1.00 90.38 93 GLU A O 1
ATOM 787 N N . ASN A 1 94 ? -17.963 1.810 8.850 1.00 90.12 94 ASN A N 1
ATOM 788 C CA . ASN A 1 94 ? -18.747 0.742 9.486 1.00 90.12 94 ASN A CA 1
ATOM 789 C C . ASN A 1 94 ? -18.592 0.689 11.014 1.00 90.12 94 ASN A C 1
ATOM 791 O O . ASN A 1 94 ? -19.543 0.348 11.705 1.00 90.12 94 ASN A O 1
ATOM 795 N N . TYR A 1 95 ? -17.410 1.038 11.533 1.00 87.94 95 TYR A N 1
ATOM 796 C CA . TYR A 1 95 ? -17.032 0.885 12.944 1.00 87.94 95 TYR A CA 1
ATOM 797 C C . TYR A 1 95 ? -16.328 2.145 13.480 1.00 87.94 95 TYR A C 1
ATOM 799 O O . TYR A 1 95 ? -15.106 2.151 13.701 1.00 87.94 95 TYR A O 1
ATOM 807 N N . PRO A 1 96 ? -17.060 3.255 13.688 1.00 83.50 96 PRO A N 1
ATOM 808 C CA . PRO A 1 96 ? -16.481 4.523 14.139 1.00 83.50 96 PRO A CA 1
ATOM 809 C C . PRO A 1 96 ? -15.825 4.450 15.534 1.00 83.50 96 PRO A C 1
ATOM 811 O O . PRO A 1 96 ? -15.011 5.315 15.887 1.00 83.50 96 PRO A O 1
ATOM 814 N N . GLU A 1 97 ? -16.144 3.428 16.330 1.00 85.25 97 GLU A N 1
ATOM 815 C CA . GLU A 1 97 ? -15.509 3.114 17.612 1.00 85.25 97 GLU A CA 1
ATOM 816 C C . GLU A 1 97 ? -14.045 2.660 17.483 1.00 85.25 97 GLU A C 1
ATOM 818 O O . GLU A 1 97 ? -13.243 2.899 18.396 1.00 85.25 97 GLU A O 1
ATOM 823 N N . ILE A 1 98 ? -13.648 2.078 16.347 1.00 84.88 98 ILE A N 1
ATOM 824 C CA . ILE A 1 98 ? -12.287 1.577 16.123 1.00 84.88 98 ILE A CA 1
ATOM 825 C C . ILE A 1 98 ? -11.394 2.725 15.658 1.00 84.88 98 ILE A C 1
ATOM 827 O O . ILE A 1 98 ? -11.268 3.035 14.473 1.00 84.88 98 ILE A O 1
ATOM 831 N N . LYS A 1 99 ? -10.720 3.364 16.616 1.00 79.50 99 LYS A N 1
ATOM 832 C CA . LYS A 1 99 ? -9.820 4.498 16.343 1.00 79.50 99 LYS A CA 1
ATOM 833 C C . LYS A 1 99 ? -8.347 4.113 16.385 1.00 79.50 99 LYS A C 1
ATOM 835 O O . LYS A 1 99 ? -7.532 4.781 15.748 1.00 79.50 99 LYS A O 1
ATOM 840 N N . LYS A 1 100 ? -7.994 3.058 17.126 1.00 83.75 100 LYS A N 1
ATOM 841 C CA . LYS A 1 100 ? -6.613 2.586 17.302 1.00 83.75 100 LYS A CA 1
ATOM 842 C C . LYS A 1 100 ? -6.384 1.271 16.567 1.00 83.75 100 LYS A C 1
ATOM 844 O O . LYS A 1 100 ? -7.232 0.387 16.570 1.00 83.75 100 LYS A O 1
ATOM 849 N N . MET A 1 101 ? -5.176 1.087 16.042 1.00 82.62 101 MET A N 1
ATOM 850 C CA . MET A 1 101 ? -4.761 -0.154 15.384 1.00 82.62 101 MET A CA 1
ATOM 851 C C . MET A 1 101 ? -4.886 -1.401 16.269 1.00 82.62 101 MET A C 1
ATOM 853 O O . MET A 1 101 ? -5.165 -2.476 15.760 1.00 82.62 101 MET A O 1
ATOM 857 N N . GLN A 1 102 ? -4.680 -1.264 17.580 1.00 84.19 102 GLN A N 1
ATOM 858 C CA . GLN A 1 102 ? -4.772 -2.373 18.541 1.00 84.19 102 GLN A CA 1
ATOM 859 C C . GLN A 1 102 ? -6.198 -2.917 18.691 1.00 84.19 102 GLN A C 1
ATOM 861 O O . GLN A 1 102 ? -6.377 -4.058 19.092 1.00 84.19 102 GLN A O 1
ATOM 866 N N . GLN A 1 103 ? -7.206 -2.101 18.374 1.00 85.00 103 GLN A N 1
ATOM 867 C CA . GLN A 1 103 ? -8.613 -2.492 18.444 1.00 85.00 103 GLN A CA 1
ATOM 868 C C . GLN A 1 103 ? -9.052 -3.272 17.197 1.00 85.00 103 GLN A C 1
ATOM 870 O O . GLN A 1 103 ? -10.134 -3.848 17.188 1.00 85.00 103 GLN A O 1
ATOM 875 N N . VAL A 1 104 ? -8.230 -3.300 16.140 1.00 87.75 104 VAL A N 1
ATOM 876 C CA . VAL A 1 104 ? -8.542 -4.030 14.910 1.00 87.75 104 VAL A CA 1
ATOM 877 C C . VAL A 1 104 ? -8.388 -5.529 15.160 1.00 87.75 104 VAL A C 1
ATOM 879 O O . VAL A 1 104 ? -7.278 -6.058 15.214 1.00 87.75 104 VAL A O 1
ATOM 882 N N . LYS A 1 105 ? -9.524 -6.212 15.281 1.00 88.31 105 LYS A N 1
ATOM 883 C CA . LYS A 1 105 ? -9.634 -7.672 15.347 1.00 88.31 105 LYS A CA 1
ATOM 884 C C . LYS A 1 105 ? -9.635 -8.320 13.959 1.00 88.31 105 LYS A C 1
ATOM 886 O O . LYS A 1 105 ? -9.848 -7.666 12.936 1.00 88.31 105 LYS A O 1
ATOM 891 N N . THR A 1 106 ? -9.424 -9.634 13.934 1.00 89.25 106 THR A N 1
ATOM 892 C CA . THR A 1 106 ? -9.489 -10.477 12.726 1.00 89.25 106 THR A CA 1
ATOM 893 C C . THR A 1 106 ? -10.865 -10.442 12.055 1.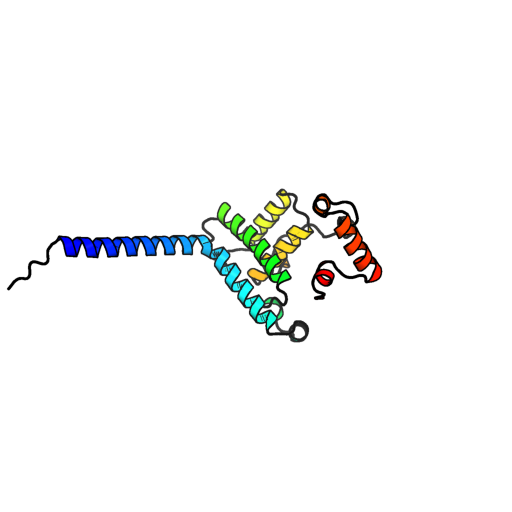00 89.25 106 THR A C 1
ATOM 895 O O . THR A 1 106 ? -10.940 -10.484 10.828 1.00 89.25 106 THR A O 1
ATOM 898 N N . GLU A 1 107 ? -11.935 -10.294 12.834 1.00 90.50 107 GLU A N 1
ATOM 899 C CA . GLU A 1 107 ? -13.327 -10.200 12.370 1.00 90.50 107 GLU A CA 1
ATOM 900 C C . GLU A 1 107 ? -13.541 -9.022 11.409 1.00 90.50 107 GLU A C 1
ATOM 902 O O . GLU A 1 107 ? -13.998 -9.221 10.285 1.00 90.50 107 GLU A O 1
ATOM 907 N N . HIS A 1 108 ? -13.082 -7.821 11.770 1.00 91.75 108 HIS A N 1
ATOM 908 C CA . HIS A 1 108 ? -13.222 -6.643 10.905 1.00 91.75 108 HIS A CA 1
ATOM 909 C C . HIS A 1 108 ? -12.433 -6.771 9.595 1.00 91.75 108 HIS A C 1
ATOM 911 O O . HIS A 1 108 ? -12.831 -6.248 8.553 1.00 91.75 108 HIS A O 1
ATOM 917 N N . VAL A 1 109 ? -11.298 -7.481 9.622 1.00 92.62 109 VAL A N 1
ATOM 918 C CA . VAL A 1 109 ? -10.535 -7.779 8.401 1.00 92.62 109 VAL A CA 1
ATOM 919 C C . VAL A 1 109 ? -11.318 -8.744 7.514 1.00 92.62 109 VAL A C 1
ATOM 921 O O . VAL A 1 109 ? -11.381 -8.553 6.301 1.00 92.62 109 VAL A O 1
ATOM 924 N N . ASN A 1 110 ? -11.938 -9.761 8.106 1.00 94.25 11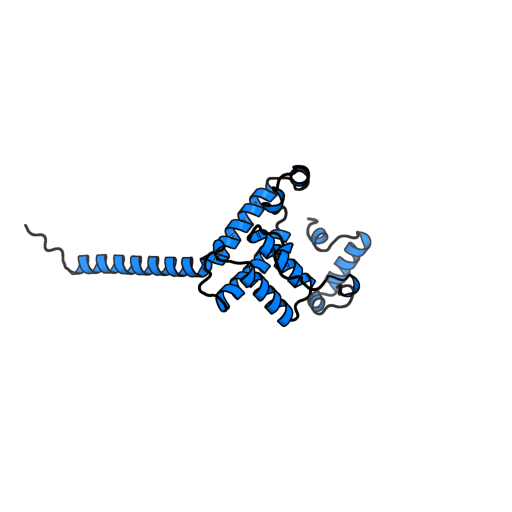0 ASN A N 1
ATOM 925 C CA . ASN A 1 110 ? -12.745 -10.746 7.395 1.00 94.25 110 ASN A CA 1
ATOM 926 C C . ASN A 1 110 ? -13.972 -10.111 6.723 1.00 94.25 110 ASN A C 1
ATOM 928 O O . ASN A 1 110 ? -14.250 -10.403 5.561 1.00 94.25 110 ASN A O 1
ATOM 932 N N . GLU A 1 111 ? -14.664 -9.205 7.405 1.00 94.44 111 GLU A N 1
ATOM 933 C CA . GLU A 1 111 ? -15.781 -8.440 6.837 1.00 94.44 111 GLU A CA 1
ATOM 934 C C . GLU A 1 111 ? -15.342 -7.526 5.701 1.00 94.44 111 GLU A C 1
ATOM 936 O O . GLU A 1 111 ? -15.986 -7.483 4.653 1.00 94.44 111 GLU A O 1
ATOM 941 N N . TYR A 1 112 ? -14.197 -6.860 5.853 1.00 94.88 112 TYR A N 1
ATOM 942 C CA . TYR A 1 112 ? -13.630 -6.072 4.769 1.00 94.88 112 TYR A CA 1
ATOM 943 C C . TYR A 1 112 ? -13.332 -6.935 3.536 1.00 94.88 112 TYR A C 1
ATOM 945 O O . TYR A 1 112 ? -13.670 -6.549 2.420 1.00 94.88 112 TYR A O 1
ATOM 953 N N . LEU A 1 113 ? -12.748 -8.126 3.710 1.00 93.56 113 LEU A N 1
ATOM 954 C CA . LEU A 1 113 ? -12.486 -9.045 2.595 1.00 93.56 113 LEU A CA 1
ATOM 955 C C . LEU A 1 113 ? -13.779 -9.524 1.914 1.00 93.56 113 LEU A C 1
ATOM 957 O O . LEU A 1 113 ? -13.798 -9.657 0.688 1.00 93.56 113 LEU A O 1
ATOM 961 N N . LYS A 1 114 ? -14.861 -9.731 2.677 1.00 94.12 114 LYS A N 1
ATOM 962 C CA . LYS A 1 114 ? -16.194 -10.013 2.119 1.00 94.12 114 LYS A CA 1
ATOM 963 C C . LYS A 1 114 ? -16.714 -8.825 1.307 1.00 94.12 114 LYS A C 1
ATOM 965 O O . LYS A 1 114 ? -17.098 -9.015 0.160 1.00 94.12 114 LYS A O 1
ATOM 970 N N . ASN A 1 115 ? -16.621 -7.601 1.833 1.00 93.94 115 ASN A N 1
ATOM 971 C CA . ASN A 1 115 ? -17.018 -6.393 1.103 1.00 93.94 115 ASN A CA 1
ATOM 972 C C . ASN A 1 115 ? -16.235 -6.229 -0.213 1.00 93.94 115 ASN A C 1
ATOM 974 O O . ASN A 1 115 ? -16.821 -5.958 -1.254 1.00 93.94 115 ASN A O 1
ATOM 978 N N . LEU A 1 116 ? -14.919 -6.478 -0.213 1.00 92.56 116 LEU A N 1
ATOM 979 C CA . LEU A 1 116 ? -14.124 -6.436 -1.449 1.00 92.56 116 LEU A CA 1
ATOM 980 C C . LEU A 1 116 ? -14.559 -7.487 -2.479 1.00 92.56 116 LEU A C 1
ATOM 982 O O . LEU A 1 116 ? -14.418 -7.253 -3.678 1.00 92.56 116 LEU A O 1
ATOM 986 N N . THR A 1 117 ? -15.047 -8.636 -2.012 1.00 91.69 117 THR A N 1
ATOM 987 C CA . THR A 1 117 ? -15.581 -9.692 -2.879 1.00 91.69 117 THR A CA 1
ATOM 988 C C . THR A 1 117 ? -16.923 -9.266 -3.470 1.00 91.69 117 THR A C 1
ATOM 990 O O . THR A 1 117 ? -17.111 -9.410 -4.668 1.00 91.69 117 THR A O 1
ATOM 993 N N . ASN A 1 118 ? -17.796 -8.642 -2.672 1.00 92.50 118 ASN A N 1
ATOM 994 C CA . ASN A 1 118 ? -19.075 -8.089 -3.136 1.00 92.50 118 ASN A CA 1
ATOM 995 C C . ASN A 1 118 ? -18.901 -6.928 -4.132 1.00 92.50 118 ASN A C 1
ATOM 997 O O . ASN A 1 118 ? -19.771 -6.683 -4.956 1.00 92.50 118 ASN A O 1
ATOM 1001 N N . GLN A 1 119 ? -17.779 -6.207 -4.062 1.00 90.94 119 GLN A N 1
ATOM 1002 C CA . GLN A 1 119 ? -17.405 -5.160 -5.021 1.00 90.94 119 GLN A CA 1
ATOM 1003 C C . GLN A 1 119 ? -16.777 -5.710 -6.319 1.00 90.94 119 GLN A C 1
ATOM 1005 O O . GLN A 1 119 ? -16.229 -4.931 -7.101 1.00 90.94 119 GLN A O 1
ATOM 1010 N N . ASP A 1 120 ? -16.775 -7.033 -6.522 1.00 88.94 120 ASP A N 1
ATOM 1011 C CA . ASP A 1 120 ? -16.198 -7.727 -7.683 1.00 88.94 120 ASP A CA 1
ATOM 1012 C C . ASP A 1 120 ? -14.741 -7.339 -7.989 1.00 88.94 120 ASP A C 1
ATOM 1014 O O . ASP A 1 120 ? -14.271 -7.310 -9.135 1.00 88.94 120 ASP A O 1
ATOM 1018 N N . LEU A 1 121 ? -13.963 -7.043 -6.943 1.00 88.69 121 LEU A N 1
ATOM 1019 C CA . LEU A 1 121 ? -12.542 -6.778 -7.111 1.00 88.69 121 LEU A CA 1
ATOM 1020 C C . LEU A 1 121 ? -11.801 -8.055 -7.503 1.00 88.69 121 LEU A C 1
ATOM 1022 O O . LEU A 1 121 ? -12.056 -9.150 -7.010 1.00 88.69 121 LEU A O 1
ATOM 1026 N N . SER A 1 122 ? -10.787 -7.901 -8.357 1.00 89.25 122 SER A N 1
ATOM 1027 C CA . SER A 1 122 ? -9.994 -9.049 -8.797 1.00 89.25 122 SER A CA 1
ATOM 1028 C C . SER A 1 122 ? -9.337 -9.783 -7.618 1.00 89.25 122 SER A C 1
ATOM 1030 O O . SER A 1 122 ? -8.821 -9.152 -6.688 1.00 89.25 122 SER A O 1
ATOM 1032 N N . ALA A 1 123 ? -9.227 -11.112 -7.713 1.00 91.12 123 ALA A N 1
ATOM 1033 C CA . ALA A 1 123 ? -8.549 -11.943 -6.710 1.00 91.12 123 ALA A CA 1
ATOM 1034 C C . ALA A 1 123 ? -7.119 -11.451 -6.386 1.00 91.12 123 ALA A C 1
ATOM 1036 O O . ALA A 1 123 ? -6.645 -11.545 -5.253 1.00 91.12 123 ALA A O 1
ATOM 1037 N N . TYR A 1 124 ? -6.434 -10.854 -7.368 1.00 90.06 124 TYR A N 1
ATOM 1038 C CA . TYR A 1 124 ? -5.118 -10.233 -7.193 1.00 90.06 124 TYR A CA 1
ATOM 1039 C C . TYR A 1 124 ? -5.164 -9.006 -6.273 1.00 90.06 124 TYR A C 1
ATOM 1041 O O . TYR A 1 124 ? -4.306 -8.853 -5.396 1.00 90.06 124 TYR A O 1
ATOM 1049 N N . SER A 1 125 ? -6.156 -8.135 -6.455 1.00 92.19 125 SER A N 1
ATOM 1050 C CA . SER A 1 125 ? -6.364 -6.942 -5.629 1.00 92.19 125 SER A CA 1
ATOM 1051 C C . SER A 1 125 ? -6.735 -7.314 -4.194 1.00 92.19 125 SER A C 1
ATOM 1053 O O . SER A 1 125 ? -6.173 -6.739 -3.258 1.00 92.19 125 SER A O 1
ATOM 1055 N N . ILE A 1 126 ? -7.609 -8.310 -4.016 1.00 93.56 126 ILE A N 1
ATOM 1056 C CA . ILE A 1 126 ? -8.018 -8.792 -2.691 1.00 93.56 126 ILE A CA 1
ATOM 1057 C C . ILE A 1 126 ? -6.822 -9.424 -1.967 1.00 93.56 126 ILE A C 1
ATOM 1059 O O . ILE A 1 126 ? -6.504 -9.031 -0.847 1.00 93.56 126 ILE A O 1
ATOM 1063 N N . SER A 1 127 ? -6.071 -10.305 -2.639 1.00 93.00 127 SER A N 1
ATOM 1064 C CA . SER A 1 127 ? -4.850 -10.918 -2.092 1.00 93.00 127 SER A CA 1
ATOM 1065 C C . SER A 1 127 ? -3.808 -9.873 -1.673 1.00 93.00 127 SER A C 1
ATOM 1067 O O . SER A 1 127 ? -3.234 -9.976 -0.592 1.00 93.00 127 SER A O 1
ATOM 1069 N N . THR A 1 128 ? -3.604 -8.828 -2.481 1.00 94.69 128 THR A N 1
ATOM 1070 C CA . THR A 1 128 ? -2.672 -7.737 -2.143 1.00 94.69 128 THR A CA 1
ATOM 1071 C C . THR A 1 128 ? -3.135 -6.968 -0.906 1.00 94.69 128 THR A C 1
ATOM 1073 O O . THR A 1 128 ? -2.319 -6.620 -0.054 1.00 94.69 128 THR A O 1
ATOM 1076 N N . SER A 1 129 ? -4.441 -6.718 -0.794 1.00 94.75 129 SER A N 1
ATOM 1077 C CA . SER A 1 129 ? -5.034 -6.040 0.363 1.00 94.75 129 SER A CA 1
ATOM 1078 C C . SER A 1 129 ? -4.893 -6.883 1.630 1.00 94.75 129 SER A C 1
ATOM 1080 O O . SER A 1 129 ? -4.414 -6.376 2.643 1.00 94.75 129 SER A O 1
ATOM 1082 N N . LYS A 1 130 ? -5.186 -8.188 1.543 1.00 94.94 130 LYS A N 1
ATOM 1083 C CA . LYS A 1 130 ? -4.997 -9.167 2.623 1.00 94.94 130 LYS A CA 1
ATOM 1084 C C . LYS A 1 130 ? -3.553 -9.173 3.132 1.00 94.94 130 LYS A C 1
ATOM 1086 O O . LYS A 1 130 ? -3.327 -9.038 4.330 1.00 94.94 130 LYS A O 1
ATOM 1091 N N . SER A 1 131 ? -2.568 -9.259 2.236 1.00 93.88 131 SER A N 1
ATOM 1092 C CA . SER A 1 131 ? -1.148 -9.240 2.616 1.00 93.88 131 SER A CA 1
ATOM 1093 C C . SER A 1 131 ? -0.706 -7.910 3.234 1.00 93.88 131 SER A C 1
ATOM 1095 O O . SER A 1 131 ? 0.083 -7.914 4.177 1.00 93.88 131 SER A O 1
ATOM 1097 N N . ALA A 1 132 ? -1.206 -6.776 2.733 1.00 94.94 132 ALA A N 1
ATOM 1098 C CA . ALA A 1 132 ? -0.877 -5.461 3.282 1.00 94.94 132 ALA A CA 1
ATOM 1099 C C . ALA A 1 132 ? -1.414 -5.291 4.713 1.00 94.94 132 ALA A C 1
ATOM 1101 O O . ALA A 1 132 ? -0.679 -4.842 5.593 1.00 94.94 132 ALA A O 1
ATOM 1102 N N . ILE A 1 133 ? -2.660 -5.707 4.957 1.00 94.38 133 ILE A N 1
ATOM 1103 C CA . ILE A 1 133 ? -3.281 -5.657 6.287 1.00 94.38 133 ILE A CA 1
ATOM 1104 C C . ILE A 1 133 ? -2.546 -6.594 7.253 1.00 94.38 133 ILE A C 1
ATOM 1106 O O . ILE A 1 133 ? -2.163 -6.159 8.336 1.00 94.38 133 ILE A O 1
ATOM 1110 N N . ALA A 1 134 ? -2.248 -7.830 6.833 1.00 93.44 134 ALA A N 1
ATOM 1111 C CA . ALA A 1 134 ? -1.457 -8.787 7.615 1.00 93.44 134 ALA A CA 1
ATOM 1112 C C . ALA A 1 134 ? -0.114 -8.186 8.069 1.00 93.44 134 ALA A C 1
ATOM 1114 O O . ALA A 1 134 ? 0.250 -8.232 9.244 1.00 93.44 134 ALA A O 1
ATOM 1115 N N . LYS A 1 135 ? 0.594 -7.537 7.134 1.00 92.62 135 LYS A N 1
ATOM 1116 C CA . LYS A 1 135 ? 1.891 -6.893 7.378 1.00 92.62 135 LYS A CA 1
ATOM 1117 C C . LYS A 1 135 ? 1.796 -5.794 8.437 1.00 92.62 135 LYS A C 1
ATOM 1119 O O . LYS A 1 135 ? 2.651 -5.701 9.311 1.00 92.62 135 LYS A O 1
ATOM 1124 N N . VAL A 1 136 ? 0.754 -4.970 8.364 1.00 92.44 136 VAL A N 1
ATOM 1125 C CA . VAL A 1 136 ? 0.533 -3.845 9.279 1.00 92.44 136 VAL A CA 1
ATOM 1126 C C . VAL A 1 136 ? 0.078 -4.314 10.662 1.00 92.44 136 VAL A C 1
ATOM 1128 O O . VAL A 1 136 ? 0.502 -3.731 11.662 1.00 92.44 136 VAL A O 1
ATOM 1131 N N . LEU A 1 137 ? -0.726 -5.375 10.742 1.00 90.31 137 LEU A N 1
ATOM 1132 C CA . LEU A 1 137 ? -1.167 -5.980 12.003 1.00 90.31 137 LEU A CA 1
ATOM 1133 C C . LEU A 1 137 ? -0.112 -6.898 12.639 1.00 90.31 137 LEU A C 1
ATOM 1135 O O . LEU A 1 137 ? -0.252 -7.237 13.808 1.00 90.31 137 LEU A O 1
ATOM 1139 N N . ARG A 1 138 ? 0.961 -7.244 11.911 1.00 89.62 138 ARG A N 1
ATOM 1140 C CA . ARG A 1 138 ? 1.973 -8.242 12.309 1.00 89.62 138 ARG A CA 1
ATOM 1141 C C . ARG A 1 138 ? 1.368 -9.625 12.575 1.00 89.62 138 ARG A C 1
ATOM 1143 O O . ARG A 1 138 ? 1.843 -10.366 13.427 1.00 89.62 138 ARG A O 1
ATOM 1150 N N . THR A 1 139 ? 0.322 -9.969 11.834 1.00 88.62 139 THR A N 1
ATOM 1151 C CA . THR A 1 139 ? -0.354 -11.265 11.919 1.00 88.62 139 THR A CA 1
ATOM 1152 C C . THR A 1 139 ? -0.095 -12.089 10.663 1.00 88.62 139 THR A C 1
ATOM 1154 O O . THR A 1 139 ? 0.224 -11.554 9.597 1.00 88.62 139 THR A O 1
ATOM 1157 N N . SER A 1 140 ? -0.229 -13.412 10.776 1.00 85.75 140 SER A N 1
ATOM 1158 C CA . SER A 1 140 ? -0.149 -14.283 9.605 1.00 85.75 140 SER A CA 1
ATOM 1159 C C . SER A 1 140 ? -1.378 -14.105 8.716 1.00 85.75 140 SER A C 1
ATOM 1161 O O . SER A 1 140 ? -2.509 -14.013 9.191 1.00 85.75 140 SER A O 1
ATOM 1163 N N . SER A 1 141 ? -1.166 -14.134 7.399 1.00 85.88 141 SER A N 1
ATOM 1164 C CA . SER A 1 141 ? -2.260 -14.105 6.423 1.00 85.88 141 SER A CA 1
ATOM 1165 C C . SER A 1 141 ? -3.180 -15.335 6.489 1.00 85.88 141 SER A C 1
ATOM 1167 O O . SER A 1 141 ? -4.295 -15.287 5.969 1.00 85.88 141 SER A O 1
ATOM 1169 N N . THR A 1 142 ? -2.735 -16.416 7.135 1.00 87.75 142 THR A N 1
ATOM 1170 C CA . THR A 1 142 ? -3.524 -17.634 7.377 1.00 87.75 142 THR A CA 1
ATOM 1171 C C . THR A 1 142 ? -4.655 -17.417 8.377 1.00 87.75 142 THR A C 1
ATOM 1173 O O . THR A 1 142 ? -5.640 -18.137 8.323 1.00 87.75 142 THR A O 1
ATOM 1176 N N . ASN A 1 143 ? -4.561 -16.397 9.237 1.00 88.62 143 ASN A N 1
ATOM 1177 C CA . ASN A 1 143 ? -5.562 -16.119 10.274 1.00 88.62 143 ASN A CA 1
ATOM 1178 C C . ASN A 1 143 ? -6.849 -15.478 9.717 1.00 88.62 143 ASN A C 1
ATOM 1180 O O . ASN A 1 143 ? -7.797 -15.247 10.462 1.00 88.62 143 ASN A O 1
ATOM 1184 N N . PHE A 1 144 ? -6.875 -15.140 8.425 1.00 89.56 144 PHE A N 1
ATOM 1185 C CA . PHE A 1 144 ? -8.022 -14.520 7.761 1.00 89.56 144 PHE A CA 1
ATOM 1186 C C . PHE A 1 144 ? -8.704 -15.498 6.809 1.00 89.56 144 PHE A C 1
ATOM 1188 O O . PHE A 1 144 ? -8.051 -16.401 6.279 1.00 89.56 144 PHE A O 1
ATOM 1195 N N . ILE A 1 145 ? -9.968 -15.215 6.477 1.00 91.12 145 ILE A N 1
ATOM 1196 C CA . ILE A 1 145 ? -10.770 -15.977 5.507 1.00 91.12 145 ILE A CA 1
ATOM 1197 C C . ILE A 1 145 ? -9.975 -16.269 4.224 1.00 91.12 145 ILE A C 1
ATOM 1199 O O . ILE A 1 145 ? -9.222 -15.427 3.709 1.00 91.12 145 ILE A O 1
ATOM 1203 N N . ALA A 1 146 ? -10.141 -17.486 3.706 1.00 87.94 146 ALA A N 1
ATOM 1204 C CA . ALA A 1 146 ? -9.580 -17.899 2.430 1.00 87.94 146 ALA A CA 1
ATOM 1205 C C . ALA A 1 146 ? -10.154 -17.035 1.295 1.00 87.94 146 ALA A C 1
ATOM 1207 O O . ALA A 1 146 ? -11.360 -16.930 1.107 1.00 87.94 146 ALA A O 1
ATOM 1208 N N . THR A 1 147 ? -9.271 -16.377 0.546 1.00 86.75 147 THR A N 1
ATOM 1209 C CA . THR A 1 147 ? -9.647 -15.577 -0.626 1.00 86.75 147 THR A CA 1
ATOM 1210 C C . THR A 1 147 ? -9.632 -16.461 -1.870 1.00 86.75 147 THR A C 1
ATOM 1212 O O . THR A 1 147 ? -8.853 -17.412 -1.925 1.00 86.75 147 THR A O 1
ATOM 1215 N N . ALA A 1 148 ? -10.428 -16.112 -2.886 1.00 85.75 148 ALA A N 1
ATOM 1216 C CA . ALA A 1 148 ? -10.435 -16.795 -4.178 1.00 85.75 148 ALA A CA 1
ATOM 1217 C C . ALA A 1 148 ? -9.008 -17.036 -4.733 1.00 85.75 148 ALA A C 1
ATOM 1219 O O . ALA A 1 148 ? -8.159 -16.131 -4.687 1.00 85.75 148 ALA A O 1
ATOM 1220 N N . PRO A 1 149 ? -8.720 -18.239 -5.267 1.00 85.06 149 PRO A N 1
ATOM 1221 C CA . PRO A 1 149 ? -7.387 -18.601 -5.728 1.00 85.06 149 PRO A CA 1
ATOM 1222 C C . PRO A 1 149 ? -6.967 -17.794 -6.962 1.00 85.06 149 PRO A C 1
ATOM 1224 O O . PRO A 1 149 ? -7.751 -17.505 -7.866 1.00 85.06 149 PRO A O 1
ATOM 1227 N N . ARG A 1 150 ? -5.677 -17.450 -7.027 1.00 85.38 150 ARG A N 1
ATOM 1228 C CA . ARG A 1 150 ? -5.086 -16.705 -8.147 1.00 85.38 150 ARG A CA 1
ATOM 1229 C C . ARG A 1 150 ? -4.677 -17.674 -9.250 1.00 85.38 150 ARG A C 1
ATOM 1231 O O . ARG A 1 150 ? -3.620 -18.293 -9.170 1.00 85.38 150 ARG A O 1
ATOM 1238 N N . THR A 1 151 ? -5.483 -17.787 -10.298 1.00 86.69 151 THR A N 1
ATOM 1239 C CA . THR A 1 151 ? -5.172 -18.656 -11.442 1.00 86.69 151 THR A CA 1
ATOM 1240 C C . THR A 1 151 ? -4.426 -17.897 -12.538 1.00 86.69 151 THR A C 1
ATOM 1242 O O . THR A 1 151 ? -4.779 -16.775 -12.888 1.00 86.69 151 THR A O 1
ATOM 1245 N N . ARG A 1 152 ? -3.411 -18.521 -13.156 1.00 80.81 152 ARG A N 1
ATOM 1246 C CA . ARG A 1 152 ? -2.665 -17.905 -14.274 1.00 80.81 152 ARG A CA 1
ATOM 1247 C C . ARG A 1 152 ? -3.573 -17.576 -15.469 1.00 80.81 152 ARG A C 1
ATOM 1249 O O . ARG A 1 152 ? -3.335 -16.582 -16.148 1.00 80.81 152 ARG A O 1
ATOM 1256 N N . LYS A 1 153 ? -4.620 -18.385 -15.680 1.00 81.88 153 LYS A N 1
ATOM 1257 C CA . LYS A 1 153 ? -5.602 -18.246 -16.768 1.00 81.88 153 LYS A CA 1
ATOM 1258 C C . LYS A 1 153 ? -6.410 -16.943 -16.694 1.00 81.88 153 LYS A C 1
ATOM 1260 O O . LYS A 1 153 ? -6.722 -16.371 -17.727 1.00 81.88 153 LYS A O 1
ATOM 1265 N N . SER A 1 154 ? -6.701 -16.440 -15.492 1.00 76.38 154 SER A N 1
ATOM 1266 C CA . SER A 1 154 ? -7.505 -15.218 -15.299 1.00 76.38 154 SER A CA 1
ATOM 1267 C C . SER A 1 154 ? -6.712 -13.912 -15.461 1.00 76.38 154 SER A C 1
ATOM 1269 O O . SER A 1 154 ? -7.269 -12.818 -15.351 1.00 76.38 154 SER A O 1
ATOM 1271 N N . ILE A 1 155 ? -5.403 -13.988 -15.728 1.00 76.88 155 ILE A N 1
ATOM 1272 C CA . ILE A 1 155 ? -4.559 -12.801 -15.860 1.00 76.88 155 ILE A CA 1
ATOM 1273 C C . ILE A 1 155 ? -4.779 -12.150 -17.229 1.00 76.88 155 ILE A C 1
ATOM 1275 O O . ILE A 1 155 ? -4.190 -12.563 -18.227 1.00 76.88 155 ILE A O 1
ATOM 1279 N N . LYS A 1 156 ? -5.520 -11.041 -17.258 1.00 75.25 156 LYS A N 1
ATOM 1280 C CA . LYS A 1 156 ? -5.542 -10.138 -18.416 1.00 75.25 156 LYS A CA 1
ATOM 1281 C C . LYS A 1 156 ? -4.281 -9.266 -18.406 1.00 75.25 156 LYS A C 1
ATOM 1283 O O . LYS A 1 156 ? -4.038 -8.508 -17.467 1.00 75.25 156 LYS A O 1
ATOM 1288 N N . ARG A 1 157 ? -3.434 -9.398 -19.430 1.00 71.25 157 ARG A N 1
ATOM 1289 C CA . ARG A 1 157 ? -2.234 -8.563 -19.625 1.00 71.25 157 ARG A CA 1
ATOM 1290 C C . ARG A 1 157 ? -2.526 -7.476 -20.655 1.00 71.25 157 ARG A C 1
ATOM 1292 O O . ARG A 1 157 ? -3.263 -7.715 -21.602 1.00 71.25 157 ARG A O 1
ATOM 1299 N N . SER A 1 158 ? -1.874 -6.326 -20.502 1.00 69.88 158 SER A N 1
ATOM 1300 C CA . SER A 1 158 ? -1.895 -5.199 -21.454 1.00 69.88 158 SER A CA 1
ATOM 1301 C C . SER A 1 158 ? -1.090 -5.512 -22.729 1.00 69.88 158 SER A C 1
ATOM 1303 O O . SER A 1 158 ? -0.233 -4.728 -23.111 1.00 69.88 158 SER A O 1
ATOM 1305 N N . ARG A 1 159 ? -1.261 -6.711 -23.306 1.00 68.62 159 ARG A N 1
ATOM 1306 C CA . ARG A 1 159 ? -0.694 -7.081 -24.616 1.00 68.62 159 ARG A CA 1
ATOM 1307 C C . ARG A 1 159 ? -1.603 -6.656 -25.771 1.00 68.62 159 ARG A C 1
ATOM 1309 O O . ARG A 1 159 ? -1.140 -6.588 -26.895 1.00 68.62 159 ARG A O 1
ATOM 1316 N N . TYR A 1 160 ? -2.869 -6.399 -25.464 1.00 74.25 160 TYR A N 1
ATOM 1317 C CA . TYR A 1 160 ? -3.881 -5.897 -26.384 1.00 74.25 160 TYR A CA 1
ATOM 1318 C C . TYR A 1 160 ? -4.218 -4.455 -26.014 1.00 74.25 160 TYR A C 1
ATOM 1320 O O . TYR A 1 160 ? -3.930 -4.036 -24.884 1.00 74.25 160 TYR A O 1
ATOM 1328 N N . GLU A 1 161 ? -4.848 -3.734 -26.938 1.00 70.62 161 GLU A N 1
ATOM 1329 C CA . GLU A 1 161 ? -5.244 -2.338 -26.758 1.00 70.62 161 GLU A CA 1
ATOM 1330 C C . GLU A 1 161 ? -6.003 -2.135 -25.441 1.00 70.62 161 GLU A C 1
ATOM 1332 O O . GLU A 1 161 ? -7.085 -2.686 -25.210 1.00 70.62 161 GLU A O 1
ATOM 1337 N N . ALA A 1 162 ? -5.423 -1.344 -24.537 1.00 73.06 162 ALA A N 1
ATOM 1338 C CA . ALA A 1 162 ? -6.086 -0.946 -23.310 1.00 73.06 162 ALA A CA 1
ATOM 1339 C C . ALA A 1 162 ? -6.616 0.481 -23.454 1.00 73.06 162 ALA A C 1
ATOM 1341 O O . ALA A 1 162 ? -5.945 1.361 -23.984 1.00 73.06 162 ALA A O 1
ATOM 1342 N N . LYS A 1 163 ? -7.779 0.764 -22.848 1.00 75.31 163 LYS A N 1
ATOM 1343 C CA . LYS A 1 163 ? -8.375 2.119 -22.802 1.00 75.31 163 LYS A CA 1
ATOM 1344 C C . LYS A 1 163 ? -7.389 3.214 -22.354 1.00 75.31 163 LYS A C 1
ATOM 1346 O O . LYS A 1 163 ? -7.551 4.368 -22.717 1.00 75.31 163 LYS A O 1
ATOM 1351 N N . ARG A 1 164 ? -6.379 2.831 -21.566 1.00 69.81 164 ARG A N 1
ATOM 1352 C CA . ARG A 1 164 ? -5.331 3.689 -20.992 1.00 69.81 164 ARG A CA 1
ATOM 1353 C C . ARG A 1 164 ? -4.308 4.179 -22.018 1.00 69.81 164 ARG A C 1
ATOM 1355 O O . ARG A 1 164 ? -3.647 5.181 -21.768 1.00 69.81 164 ARG A O 1
ATOM 1362 N N . ASP A 1 165 ? -4.109 3.417 -23.089 1.00 72.19 165 ASP A N 1
ATOM 1363 C CA . ASP A 1 165 ? -3.017 3.641 -24.037 1.00 72.19 165 ASP A CA 1
ATOM 1364 C C . ASP A 1 165 ? -3.370 4.775 -25.026 1.00 72.19 165 ASP A C 1
ATOM 1366 O O . ASP A 1 165 ? -2.483 5.383 -25.608 1.00 72.19 165 ASP A O 1
ATOM 1370 N N . LYS A 1 166 ? -4.649 5.190 -25.058 1.00 75.81 166 LYS A N 1
ATOM 1371 C CA . LYS A 1 166 ? -5.193 6.305 -25.857 1.00 75.81 166 LYS A CA 1
ATOM 1372 C C . LYS A 1 166 ? -4.632 7.701 -25.535 1.00 75.81 166 LYS A C 1
ATOM 1374 O O . LYS A 1 166 ? -4.932 8.646 -26.250 1.00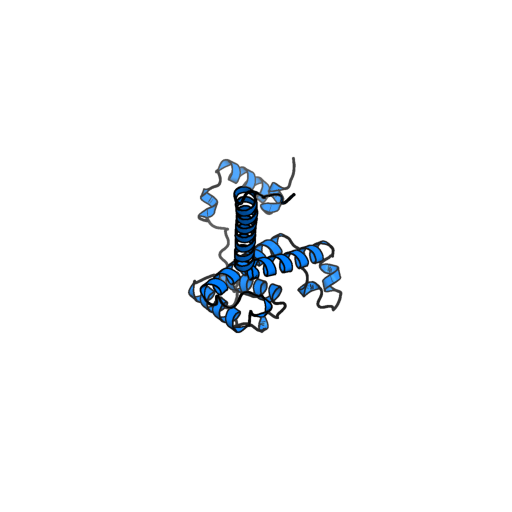 75.81 166 LYS A O 1
ATOM 1379 N N . HIS A 1 167 ? -3.875 7.866 -24.449 1.00 77.69 167 HIS A N 1
ATOM 1380 C CA . HIS A 1 167 ? -3.334 9.169 -24.025 1.00 77.69 167 HIS A CA 1
ATOM 1381 C C . HIS A 1 167 ? -1.887 9.423 -24.484 1.00 77.69 167 HIS A C 1
ATOM 1383 O O . HIS A 1 167 ? -1.283 10.411 -24.069 1.00 77.69 167 HIS A O 1
ATOM 1389 N N . ILE A 1 168 ? -1.296 8.520 -25.269 1.00 75.56 168 ILE A N 1
ATOM 1390 C CA . ILE A 1 168 ? 0.079 8.642 -25.766 1.00 75.56 168 ILE A CA 1
ATOM 1391 C C . ILE A 1 168 ? 0.017 9.065 -27.234 1.00 75.56 168 ILE A C 1
ATOM 1393 O O . ILE A 1 168 ? -0.776 8.518 -27.994 1.00 75.56 168 ILE A O 1
ATOM 1397 N N . SER A 1 169 ? 0.836 10.043 -27.632 1.00 83.62 169 SER A N 1
ATOM 1398 C CA . SER A 1 169 ? 0.954 10.404 -29.046 1.00 83.62 169 SER A CA 1
ATOM 1399 C C . SER A 1 169 ? 1.650 9.292 -29.832 1.00 83.62 169 SER A C 1
ATOM 1401 O O . SER A 1 169 ? 2.600 8.667 -29.350 1.00 83.62 169 SER A O 1
ATOM 1403 N N . GLU A 1 170 ? 1.203 9.076 -31.066 1.00 82.12 170 GLU A N 1
ATOM 1404 C CA . GLU A 1 170 ? 1.678 7.979 -31.914 1.00 82.12 170 GLU A CA 1
ATOM 1405 C C . GLU A 1 170 ? 3.195 8.053 -32.177 1.00 82.12 170 GLU A C 1
ATOM 1407 O O . GLU A 1 170 ? 3.901 7.043 -32.158 1.00 82.12 170 GLU A O 1
ATOM 1412 N N . GLU A 1 171 ? 3.744 9.262 -32.328 1.00 83.12 171 GLU A N 1
ATOM 1413 C CA . GLU A 1 171 ? 5.182 9.476 -32.525 1.00 83.12 171 GLU A CA 1
ATOM 1414 C C . GLU A 1 171 ? 6.032 9.044 -31.323 1.00 83.12 171 GLU A C 1
ATOM 1416 O O . GLU A 1 171 ? 7.098 8.438 -31.486 1.00 83.12 171 GLU A O 1
ATOM 1421 N N . LEU A 1 172 ? 5.576 9.350 -30.102 1.00 81.31 172 LEU A N 1
ATOM 1422 C CA . LEU A 1 172 ? 6.271 8.950 -28.880 1.00 81.31 172 LEU A CA 1
ATOM 1423 C C . LEU A 1 172 ? 6.186 7.438 -28.697 1.00 81.31 172 LEU A C 1
ATOM 1425 O O . LEU A 1 172 ? 7.186 6.808 -28.347 1.00 81.31 172 LEU A O 1
ATOM 1429 N N . GLU A 1 173 ? 5.025 6.846 -28.975 1.00 83.56 173 GLU A N 1
ATOM 1430 C CA . GLU A 1 173 ? 4.855 5.399 -28.930 1.00 83.56 173 GLU A CA 1
ATOM 1431 C C . GLU A 1 173 ? 5.801 4.691 -29.903 1.00 83.56 173 GLU A C 1
ATOM 1433 O O . GLU A 1 173 ? 6.517 3.781 -29.483 1.00 83.56 173 GLU A O 1
ATOM 1438 N N . ARG A 1 174 ? 5.905 5.148 -31.159 1.00 84.31 174 ARG A N 1
ATOM 1439 C CA . ARG A 1 174 ? 6.841 4.581 -32.145 1.00 84.31 174 ARG A CA 1
ATOM 1440 C C . ARG A 1 174 ? 8.294 4.646 -31.665 1.00 84.31 174 ARG A C 1
ATOM 1442 O O . ARG A 1 174 ? 9.008 3.643 -31.741 1.00 84.31 174 ARG A O 1
ATOM 1449 N N . LYS A 1 175 ? 8.733 5.787 -31.115 1.00 85.00 175 LYS A N 1
ATOM 1450 C CA . LYS A 1 175 ? 10.094 5.955 -30.563 1.00 85.00 175 LYS A CA 1
ATOM 1451 C C . LYS A 1 175 ? 10.361 4.989 -29.404 1.00 85.00 175 LYS A C 1
ATOM 1453 O O . LYS A 1 175 ? 11.370 4.282 -29.408 1.00 85.00 175 LYS A O 1
ATOM 1458 N N . PHE A 1 176 ? 9.454 4.916 -28.430 1.00 82.31 176 PHE A N 1
ATOM 1459 C CA . PHE A 1 176 ? 9.608 4.014 -27.285 1.00 82.31 176 PHE A CA 1
ATOM 1460 C C . PHE A 1 176 ? 9.490 2.537 -27.677 1.00 82.31 176 PHE A C 1
ATOM 1462 O O . PHE A 1 176 ? 10.225 1.706 -27.138 1.00 82.31 176 PHE A O 1
ATOM 1469 N N . SER A 1 177 ? 8.616 2.202 -28.624 1.00 83.69 177 SER A N 1
ATOM 1470 C CA . SER A 1 177 ? 8.452 0.848 -29.154 1.00 83.69 177 SER A CA 1
ATOM 1471 C C . SER A 1 177 ? 9.740 0.357 -29.814 1.00 83.69 177 SER A C 1
ATOM 1473 O O . SER A 1 177 ? 10.237 -0.713 -29.460 1.00 83.69 177 SER A O 1
ATOM 1475 N N . LYS A 1 178 ? 10.373 1.180 -30.662 1.00 86.75 178 LYS A N 1
ATOM 1476 C CA . LYS A 1 178 ? 11.667 0.855 -31.284 1.00 86.75 178 LYS A CA 1
ATOM 1477 C C . LYS A 1 178 ? 12.750 0.563 -30.239 1.00 86.75 178 LYS A C 1
ATOM 1479 O O . LYS A 1 178 ? 13.387 -0.483 -30.288 1.00 86.75 178 LYS A O 1
ATOM 1484 N N . ILE A 1 179 ? 12.904 1.435 -29.237 1.00 84.62 179 ILE A N 1
ATOM 1485 C CA . ILE A 1 179 ? 13.913 1.266 -28.176 1.00 84.62 179 ILE A CA 1
ATOM 1486 C C . ILE A 1 179 ? 13.649 0.000 -27.350 1.00 84.62 179 ILE A C 1
ATOM 1488 O O . ILE A 1 179 ? 14.565 -0.784 -27.100 1.00 84.62 179 ILE A O 1
ATOM 1492 N N . THR A 1 180 ? 12.410 -0.206 -26.899 1.00 84.06 180 THR A N 1
ATOM 1493 C CA . THR A 1 180 ? 12.053 -1.345 -26.036 1.00 84.06 180 THR A CA 1
ATOM 1494 C C . THR A 1 180 ? 12.110 -2.681 -26.769 1.00 84.06 180 THR A C 1
ATOM 1496 O O . THR A 1 180 ? 12.490 -3.672 -26.151 1.00 84.06 180 THR A O 1
ATOM 1499 N N . SER A 1 181 ? 11.822 -2.705 -28.072 1.00 84.38 181 SER A N 1
ATOM 1500 C CA . SER A 1 181 ? 11.912 -3.913 -28.900 1.00 84.38 181 SER A CA 1
ATOM 1501 C C . SER A 1 181 ? 13.363 -4.332 -29.134 1.00 84.38 181 SER A C 1
ATOM 1503 O O . SER A 1 181 ? 13.683 -5.508 -29.010 1.00 84.38 181 SER A O 1
ATOM 1505 N N . SER A 1 182 ? 14.262 -3.375 -29.389 1.00 87.31 182 SER A N 1
ATOM 1506 C CA . SER A 1 182 ? 15.689 -3.661 -29.595 1.00 87.31 182 SER A CA 1
ATOM 1507 C C . SER A 1 182 ? 16.437 -4.013 -28.305 1.00 87.31 182 SER A C 1
ATOM 1509 O O . SER A 1 182 ? 17.410 -4.755 -28.348 1.00 87.31 182 SER A O 1
ATOM 1511 N N . THR A 1 183 ? 16.019 -3.471 -27.155 1.00 85.94 183 THR A N 1
ATOM 1512 C CA . THR A 1 183 ? 16.779 -3.586 -25.891 1.00 85.94 183 THR A CA 1
ATOM 1513 C C . THR A 1 183 ? 16.104 -4.431 -24.809 1.00 85.94 183 THR A C 1
ATOM 1515 O O . THR A 1 183 ? 16.719 -4.712 -23.782 1.00 85.94 183 THR A O 1
ATOM 1518 N N . GLY A 1 184 ? 14.827 -4.789 -24.969 1.00 84.75 184 GLY A N 1
ATOM 1519 C CA . GLY A 1 184 ? 14.051 -5.515 -23.956 1.00 84.75 184 GLY A CA 1
ATOM 1520 C C . GLY A 1 184 ? 13.808 -4.737 -22.651 1.00 84.75 184 GLY A C 1
ATOM 1521 O O . GLY A 1 184 ? 13.431 -5.323 -21.632 1.00 84.75 184 GLY A O 1
ATOM 1522 N N . LEU A 1 185 ? 14.035 -3.417 -22.632 1.00 83.19 185 LEU A N 1
ATOM 1523 C CA . LEU A 1 185 ? 13.917 -2.608 -21.419 1.00 83.19 185 LEU A CA 1
ATOM 1524 C C . LEU A 1 185 ? 12.466 -2.490 -20.934 1.00 83.19 185 LEU A C 1
ATOM 1526 O O . LEU A 1 185 ? 11.537 -2.195 -21.684 1.00 83.19 185 LEU A O 1
ATOM 1530 N N . ARG A 1 186 ? 12.271 -2.616 -19.616 1.00 75.06 186 ARG A N 1
ATOM 1531 C CA . ARG A 1 186 ? 10.996 -2.262 -18.971 1.00 75.06 186 ARG A CA 1
ATOM 1532 C C . ARG A 1 186 ? 10.773 -0.750 -19.057 1.00 75.06 186 ARG A C 1
ATOM 1534 O O . ARG A 1 186 ? 11.707 0.016 -18.836 1.00 75.06 186 ARG A O 1
ATOM 1541 N N . LYS A 1 187 ? 9.517 -0.316 -19.227 1.00 72.62 187 LYS A N 1
ATOM 1542 C CA . LYS A 1 187 ? 9.125 1.110 -19.320 1.00 72.62 187 LYS A CA 1
ATOM 1543 C C . LYS A 1 187 ? 9.744 2.002 -18.232 1.00 72.62 187 LYS A C 1
ATOM 1545 O O . LYS A 1 187 ? 10.235 3.081 -18.529 1.00 72.62 187 LYS A O 1
ATOM 1550 N N . LYS A 1 188 ? 9.777 1.525 -16.982 1.00 70.38 188 LYS A N 1
ATOM 1551 C CA . LYS A 1 188 ? 10.379 2.252 -15.847 1.00 70.38 188 LYS A CA 1
ATOM 1552 C C . LYS A 1 188 ? 11.897 2.453 -15.990 1.00 70.38 188 LYS A C 1
ATOM 1554 O O . LYS A 1 188 ? 12.431 3.433 -15.490 1.00 70.38 188 LYS A O 1
ATOM 1559 N N . ASN A 1 189 ? 12.586 1.513 -16.628 1.00 61.44 189 ASN A N 1
ATOM 1560 C CA . ASN A 1 189 ? 14.040 1.542 -16.763 1.00 61.44 189 ASN A CA 1
ATOM 1561 C C . ASN A 1 189 ? 14.461 2.434 -17.940 1.00 61.44 189 ASN A C 1
ATOM 1563 O O . ASN A 1 189 ? 15.486 3.101 -17.856 1.00 61.44 189 ASN A O 1
ATOM 1567 N N . GLY A 1 190 ? 13.656 2.478 -19.009 1.00 58.06 190 GLY A N 1
ATOM 1568 C CA . GLY A 1 190 ? 13.928 3.297 -20.195 1.00 58.06 190 GLY A CA 1
ATOM 1569 C C . GLY A 1 190 ? 13.912 4.803 -19.925 1.00 58.06 190 GLY A C 1
ATOM 1570 O O . GLY A 1 190 ? 14.765 5.513 -20.438 1.00 58.06 190 GLY A O 1
ATOM 1571 N N . SER A 1 191 ? 13.020 5.288 -19.054 1.00 55.19 191 SER A N 1
ATOM 1572 C CA . SER A 1 191 ? 12.943 6.715 -18.691 1.00 55.19 191 SER A CA 1
ATOM 1573 C C . SER A 1 191 ? 14.070 7.195 -17.767 1.00 55.19 191 SER A C 1
ATOM 1575 O O . SER A 1 191 ? 14.152 8.379 -17.471 1.00 55.19 191 SER A O 1
ATOM 1577 N N . CYS A 1 192 ? 14.882 6.276 -17.238 1.00 49.16 192 CYS A N 1
ATOM 1578 C CA . CYS A 1 192 ? 15.929 6.562 -16.254 1.00 49.16 192 CYS A CA 1
ATOM 1579 C C . CYS A 1 192 ? 17.328 6.662 -16.889 1.00 49.16 192 CYS A C 1
ATOM 1581 O O . CYS A 1 192 ? 18.296 6.978 -16.194 1.00 49.16 192 CYS A O 1
ATOM 1583 N N . LYS A 1 193 ? 17.457 6.392 -18.195 1.00 51.34 193 LYS A N 1
ATOM 1584 C CA . LYS A 1 193 ? 18.694 6.655 -18.931 1.00 51.34 193 LYS A CA 1
ATOM 1585 C C . LYS A 1 193 ? 18.780 8.162 -19.168 1.00 51.34 193 LYS A C 1
ATOM 1587 O O . LYS A 1 193 ? 18.156 8.679 -20.087 1.00 51.34 193 LYS A O 1
ATOM 1592 N N . ARG A 1 194 ? 19.475 8.855 -18.262 1.00 45.91 194 ARG A N 1
ATOM 1593 C CA . ARG A 1 194 ? 19.889 10.248 -18.452 1.00 45.91 194 ARG A CA 1
ATOM 1594 C C . ARG A 1 194 ? 20.784 10.293 -19.695 1.00 45.91 194 ARG A C 1
ATOM 1596 O O . ARG A 1 194 ? 21.731 9.509 -19.757 1.00 45.91 194 ARG A O 1
ATOM 1603 N N . GLY A 1 195 ? 20.395 11.109 -20.672 1.00 42.53 195 GLY A N 1
ATOM 1604 C CA . GLY A 1 195 ? 21.289 11.572 -21.733 1.00 42.53 195 GLY A CA 1
ATOM 1605 C C . GLY A 1 195 ? 22.241 12.617 -21.183 1.00 42.53 195 GLY A C 1
ATOM 1606 O O . GLY A 1 195 ? 21.840 13.289 -20.202 1.00 42.53 195 GLY A O 1
#

Foldseek 3Di:
DDPPPDVVVVVVVVVVVVVVVVVVVVVVVVCQVCQQLVLLVVQLVQQAVLLCVDDPVVVVVPPDPNNLSHDNDPVLSVLLSVLSVVLVVVCCVPPVVPRHLVPDDLVSLQVVLVVCVVVVHDLVSSVSSLVSNCSSNVHDSVSYDDTDDDDPVPDDDPPDDDPVVVVDDPVVVVVVVVVCVVPVDDPVVVVPPDD

Radius of gyration: 25.72 Å; chains: 1; bounding box: 40×72×78 Å

Secondary structure (DSSP, 8-state):
------HHHHHHHHHHHHHHHHHHHHHHHHHHHTHHHHHHHHHHHHHHHHHHSS-TTHHHHS-SGGGGG----HHHHHHHHHHHHHHHHHHHHH-TT--SGGG--HHHHHHHHHHHHHTT--HHHHHHHHHHHHHHHT--GGGSPPPPP--GGG---TTS--TTGGGS-HHHHHHHHHHHHHH---HHHHTT---

Organism: NCBI:txid938288